Protein AF-A0A5B2VWL5-F1 (afdb_monomer)

Sequence (344 aa):
MDLDLRIVNVFVGPRTSGNTALAKLLTILQAPGQFWRPDDPGKTDFEYSGYSFSAALQAYNILPFLQRNTEIVFTSEIHTIKYSEGKLIYTPMLLNTINEIESLKTDFAANSKKLRALCNEIDEKFQFIRYMIADVPPVTDHDLLFTDALATNLTEEKLAAIITALKKTEADLSTHAALYIPSKRDDINITGHRSFVIEEPELNLSPSAQYELMKKLASARNKMFGVSYGSIHTYTTQSPYILLALNNLLCADNVIFTWQVMHKQSGNISYEQLDSTEKTVLQIVPSPINQYFMPAYRIADGRAESILNRSEGLIRHGDTGEVSGALAEDFEVLFNMEKQGQEF

Solvent-accessible surface area (backbone atoms only — not comparable to full-atom values): 19460 Å² total; per-residue (Å²): 114,74,82,84,80,45,47,29,33,38,36,32,44,61,96,82,34,46,50,67,58,51,49,51,48,49,40,50,70,59,12,46,51,70,32,50,71,85,92,54,95,81,68,58,63,87,73,42,92,90,43,12,57,65,56,54,31,45,76,71,68,47,48,88,74,61,53,70,86,44,72,46,80,46,78,58,86,52,34,37,41,38,36,43,74,91,42,72,49,78,42,57,48,45,60,50,53,51,52,50,49,58,63,41,54,81,46,43,83,86,32,46,71,59,52,47,54,54,51,38,54,50,32,76,77,40,62,67,53,55,63,53,36,53,75,33,81,89,41,80,56,86,76,67,42,66,48,84,65,34,78,80,67,76,44,75,69,58,49,51,37,47,54,52,39,48,53,51,48,52,54,50,53,34,49,59,49,39,48,75,39,61,64,81,76,94,84,82,88,66,78,93,63,66,22,34,28,34,32,38,79,49,67,98,46,55,67,69,53,33,33,54,48,52,47,51,58,42,32,64,52,53,77,52,88,86,47,69,77,84,31,37,36,34,39,29,37,69,52,62,46,51,53,50,41,51,33,51,25,20,49,45,29,52,52,48,51,52,50,54,49,42,36,74,75,66,63,81,43,54,72,68,58,48,54,52,48,48,53,53,46,42,72,77,45,68,43,55,38,56,54,90,41,45,44,32,30,39,32,48,93,74,37,58,43,75,42,51,38,79,92,77,42,36,63,56,88,64,86,64,38,68,65,56,49,53,54,47,51,53,46,51,53,53,52,53,50,51,55,59,62,72,77,110

Radius of gyration: 24.38 Å; Cα contacts (8 Å, |Δi|>4): 433; chains: 1; bounding box: 64×38×87 Å

Mean predicted aligned error: 10.31 Å

Organism: NCBI:txid2607653

Nearest PDB structures (foldseek):
  6is0-assembly1_A  TM=2.683E-01  e=3.896E+00  Danio rerio
  4yxm-assembly1_A  TM=1.881E-01  e=1.954E+00  Thermotoga maritima
  3c1y-assembly1_A  TM=1.302E-01  e=1.278E+00  Thermotoga maritima

Secondary structure (DSSP, 8-state):
------SEEEEE--TTSSHHHHHHHHHHHT-GGGT--TT-TT--TTS-SS--HHHHHHHTT-GGG--TT--EEEE-SS-EEEEETTEEEEE-HHHHHHHHHHHHHTTHHHHHHHHHHHHHHHHHH-TTHHHHHTTSTT---TT---STTHHHH--HHHHHHHHHHHHHHHHHHHH---EEE-SS-S----TT---EEEE-TTTT--HHHHHHHHHHHHHHHHTTTTS--S--EEEEE--HHHHHHHHHHHHHHHHHHHHHHHHHHH--S-HHHHHHHHHHHHHH-SS---GGG--EEEEETTEEEE-EETTTTEEPTTTT-HHHHHHHHHHHHHHHHHHHHTT-

Foldseek 3Di:
DDDDAFQEEEEAEDPPLCQLVVLLVCLPVQALVQQDDPPDPDDWQVPDDPRHSCVSCVVSVNNVVDDQADWDWDDDCQWIWTDHNNTIDIGGNLVVLLVVLVVLLVPCPVCVVVNLVSLLVCCVRCVVLLVLLCVFPPNVDNQPPNDVSCSVPDDSVSSVSSSVSSVVLSVCRNHQGADEAEPDCPDDDPPPGQAHRHEAPVPPHDLVRLLVVLLVNLLSQCPPDNDSSSHRYYYYHLDPSNQVSLQLLQVLVVQLVVVVCCCVPPVPDDPVRSVVSNVVSCVVRVHRDFLVRYWHWYRHPNDTDTQQDPVVSGRDDPSNCPVVVVVVVVVVVVVVVVVVVVVD

pLDDT: mean 77.85, std 14.91, range [37.69, 94.94]

Structure (mmCIF, N/CA/C/O backbone):
data_AF-A0A5B2VWL5-F1
#
_entry.id   AF-A0A5B2VWL5-F1
#
loop_
_atom_site.group_PDB
_atom_site.id
_atom_site.type_symbol
_atom_site.label_atom_id
_atom_site.label_alt_id
_atom_site.label_comp_id
_atom_site.label_asym_id
_atom_site.label_entity_id
_atom_site.label_seq_id
_atom_site.pdbx_PDB_ins_code
_atom_site.Cartn_x
_atom_site.Cartn_y
_atom_site.Cartn_z
_atom_site.occupancy
_atom_site.B_iso_or_equiv
_atom_site.auth_seq_id
_atom_site.auth_comp_id
_atom_site.auth_asym_id
_atom_site.auth_atom_id
_atom_site.pdbx_PDB_model_num
ATOM 1 N N . MET A 1 1 ? -5.410 -15.820 -6.410 1.00 86.88 1 MET A N 1
ATOM 2 C CA . MET A 1 1 ? -4.204 -14.969 -6.339 1.00 86.88 1 MET A CA 1
ATOM 3 C C . MET A 1 1 ? -4.193 -14.310 -4.976 1.00 86.88 1 MET A C 1
ATOM 5 O O . MET A 1 1 ? -5.267 -13.936 -4.528 1.00 86.88 1 MET A O 1
ATOM 9 N N . ASP A 1 2 ? -3.033 -14.209 -4.335 1.00 89.00 2 ASP A N 1
ATOM 10 C CA . ASP A 1 2 ? -2.869 -13.625 -2.998 1.00 89.00 2 ASP A CA 1
ATOM 11 C C . ASP A 1 2 ? -1.741 -12.582 -3.046 1.00 89.00 2 ASP A C 1
ATOM 13 O O . ASP A 1 2 ? -0.761 -12.780 -3.769 1.00 89.00 2 ASP A O 1
ATOM 17 N N . LEU A 1 3 ? -1.917 -11.452 -2.362 1.00 92.31 3 LEU A N 1
ATOM 18 C CA . LEU A 1 3 ? -1.052 -10.273 -2.435 1.00 92.31 3 LEU A CA 1
ATOM 19 C C . LEU A 1 3 ? -0.914 -9.652 -1.040 1.00 92.31 3 LEU A C 1
ATOM 21 O O . LEU A 1 3 ? -1.894 -9.162 -0.485 1.00 92.31 3 LEU A O 1
ATOM 25 N N . ASP A 1 4 ? 0.311 -9.586 -0.515 1.00 91.00 4 ASP A N 1
ATOM 26 C CA . ASP A 1 4 ? 0.621 -8.759 0.658 1.00 91.00 4 ASP A CA 1
ATOM 27 C C . ASP A 1 4 ? 0.918 -7.327 0.194 1.00 91.00 4 ASP A C 1
ATOM 29 O O . ASP A 1 4 ? 1.895 -7.100 -0.531 1.00 91.00 4 ASP A O 1
ATOM 33 N N . LEU A 1 5 ? 0.054 -6.384 0.574 1.00 89.50 5 LEU A N 1
ATOM 34 C CA . LEU A 1 5 ? 0.100 -4.983 0.158 1.00 89.50 5 LEU A CA 1
ATOM 35 C C . LEU A 1 5 ? 0.681 -4.106 1.267 1.00 89.50 5 LEU A C 1
ATOM 37 O O . LEU A 1 5 ? 0.379 -4.282 2.445 1.00 89.50 5 LEU A O 1
ATOM 41 N N . ARG A 1 6 ? 1.481 -3.109 0.889 1.00 87.56 6 ARG A N 1
ATOM 42 C CA . ARG A 1 6 ? 2.119 -2.153 1.806 1.00 87.56 6 ARG A CA 1
ATOM 43 C C . ARG A 1 6 ? 1.912 -0.715 1.328 1.00 87.56 6 ARG A C 1
ATOM 45 O O . ARG A 1 6 ? 1.102 -0.446 0.44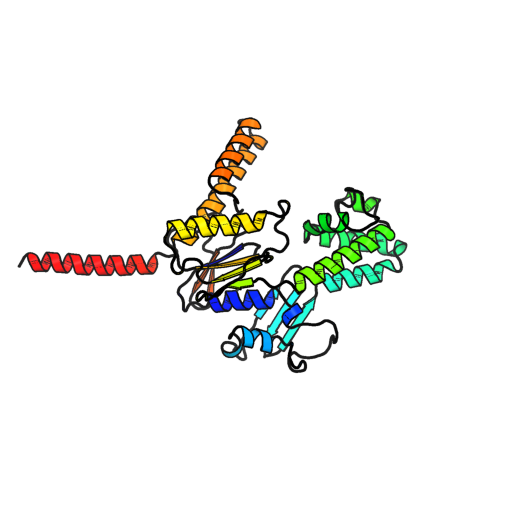3 1.00 87.56 6 ARG A O 1
ATOM 52 N N . ILE A 1 7 ? 2.646 0.222 1.927 1.00 82.44 7 ILE A N 1
ATOM 53 C CA . ILE A 1 7 ? 2.571 1.652 1.594 1.00 82.44 7 ILE A CA 1
ATOM 54 C C . ILE A 1 7 ? 3.049 1.956 0.166 1.00 82.44 7 ILE A C 1
ATOM 56 O O . ILE A 1 7 ? 2.625 2.947 -0.422 1.00 82.44 7 ILE A O 1
ATOM 60 N N . VAL A 1 8 ? 3.903 1.108 -0.418 1.00 89.12 8 VAL A N 1
ATOM 61 C CA . VAL A 1 8 ? 4.250 1.159 -1.841 1.00 89.12 8 VAL A CA 1
ATOM 62 C C . VAL A 1 8 ? 4.051 -0.218 -2.459 1.00 89.12 8 VAL A C 1
ATOM 64 O O . VAL A 1 8 ? 4.655 -1.176 -2.010 1.00 89.12 8 VAL A O 1
ATOM 67 N N . ASN A 1 9 ? 3.242 -0.335 -3.504 1.00 92.81 9 ASN A N 1
ATOM 68 C CA . ASN A 1 9 ? 2.987 -1.596 -4.200 1.00 92.81 9 ASN A CA 1
ATOM 69 C C . ASN A 1 9 ? 3.430 -1.477 -5.652 1.00 92.81 9 ASN A C 1
ATOM 71 O O . ASN A 1 9 ? 3.107 -0.495 -6.321 1.00 92.81 9 ASN A O 1
ATOM 75 N N . VAL A 1 10 ? 4.156 -2.474 -6.147 1.00 94.31 10 VAL A N 1
ATOM 76 C CA . VAL A 1 10 ? 4.653 -2.482 -7.525 1.00 94.31 10 VAL A CA 1
ATOM 77 C C . VAL A 1 10 ? 4.150 -3.735 -8.224 1.00 94.31 10 VAL A C 1
ATOM 79 O O . VAL A 1 10 ? 4.439 -4.850 -7.792 1.00 94.31 10 VAL A O 1
ATOM 82 N N . PHE A 1 11 ? 3.407 -3.553 -9.311 1.00 94.44 11 PHE A N 1
ATOM 83 C CA . PHE A 1 11 ? 2.929 -4.637 -10.162 1.00 94.44 11 PHE A CA 1
ATOM 84 C C . PHE A 1 11 ? 3.611 -4.575 -11.523 1.00 94.44 11 PHE A C 1
ATOM 86 O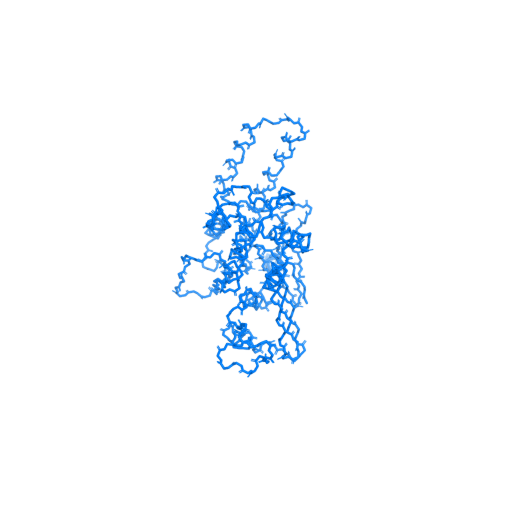 O . PHE A 1 11 ? 3.569 -3.557 -12.216 1.00 94.44 11 PHE A O 1
ATOM 93 N N . VAL A 1 12 ? 4.245 -5.680 -11.895 1.00 91.31 12 VAL A N 1
ATOM 94 C CA . VAL A 1 12 ? 5.039 -5.822 -13.112 1.00 91.31 12 VAL A CA 1
ATOM 95 C C . VAL A 1 12 ? 4.415 -6.874 -14.002 1.00 91.31 12 VAL A C 1
ATOM 97 O O . VAL A 1 12 ? 4.015 -7.933 -13.540 1.00 91.31 12 VAL A O 1
ATOM 100 N N . GLY A 1 13 ? 4.321 -6.612 -15.296 1.00 82.88 13 GLY A N 1
ATOM 101 C CA . GLY A 1 13 ? 3.838 -7.608 -16.249 1.00 82.88 13 GLY A CA 1
ATOM 102 C C . GLY A 1 13 ? 3.267 -6.977 -17.511 1.00 82.88 13 GLY A C 1
ATOM 103 O O . GLY A 1 13 ? 2.963 -5.780 -17.502 1.00 82.88 13 GLY A O 1
ATOM 104 N N . PRO A 1 14 ? 3.132 -7.758 -18.595 1.00 72.88 14 PRO A N 1
ATOM 105 C CA . PRO A 1 14 ? 2.677 -7.261 -19.889 1.00 72.88 14 PRO A CA 1
ATOM 106 C C . PRO A 1 14 ? 1.287 -6.618 -19.799 1.00 72.88 14 PRO A C 1
ATOM 108 O O . PRO A 1 14 ? 0.521 -6.880 -18.874 1.00 72.88 14 PRO A O 1
ATOM 111 N N . ARG A 1 15 ? 0.921 -5.783 -20.781 1.00 66.12 15 ARG A N 1
ATOM 112 C CA . ARG A 1 15 ? -0.321 -4.976 -20.739 1.00 66.12 15 ARG A CA 1
ATOM 113 C C . ARG A 1 15 ? -1.589 -5.816 -20.542 1.00 66.12 15 ARG A C 1
ATOM 115 O O . ARG A 1 15 ? -2.584 -5.320 -20.027 1.00 66.12 15 ARG A O 1
ATOM 122 N N . THR A 1 16 ? -1.549 -7.084 -20.933 1.00 66.12 16 THR A N 1
ATOM 123 C CA . THR A 1 16 ? -2.656 -8.041 -20.848 1.00 66.12 16 THR A CA 1
ATOM 124 C C . THR A 1 16 ? -2.694 -8.845 -19.547 1.00 66.12 16 THR A C 1
ATOM 126 O O . THR A 1 16 ? -3.630 -9.615 -19.356 1.00 66.12 16 THR A O 1
ATOM 129 N N . SER A 1 17 ? -1.729 -8.688 -18.635 1.00 72.62 17 SER A N 1
ATOM 130 C CA . SER A 1 17 ? -1.590 -9.587 -17.480 1.00 72.62 17 SER A CA 1
ATOM 131 C C . SER A 1 17 ? -2.555 -9.325 -16.320 1.00 72.62 17 SER A C 1
ATOM 133 O O . SER A 1 17 ? -2.612 -10.118 -15.386 1.00 72.62 17 SER A O 1
ATOM 135 N N . GLY A 1 18 ? -3.326 -8.234 -16.363 1.00 80.88 18 GLY A N 1
ATOM 136 C CA . GLY A 1 18 ? -4.281 -7.873 -15.306 1.00 80.88 18 GLY A CA 1
ATOM 137 C C . GLY A 1 18 ? -3.770 -6.839 -14.296 1.00 80.88 18 GLY A C 1
ATOM 138 O O . GLY A 1 18 ? -4.499 -6.496 -13.368 1.00 80.88 18 GLY A O 1
ATOM 139 N N . ASN A 1 19 ? -2.576 -6.272 -14.500 1.00 85.75 19 ASN A N 1
ATOM 140 C CA . ASN A 1 19 ? -2.015 -5.201 -13.660 1.00 85.75 19 ASN A CA 1
ATOM 141 C C . ASN A 1 19 ? -2.970 -4.010 -13.47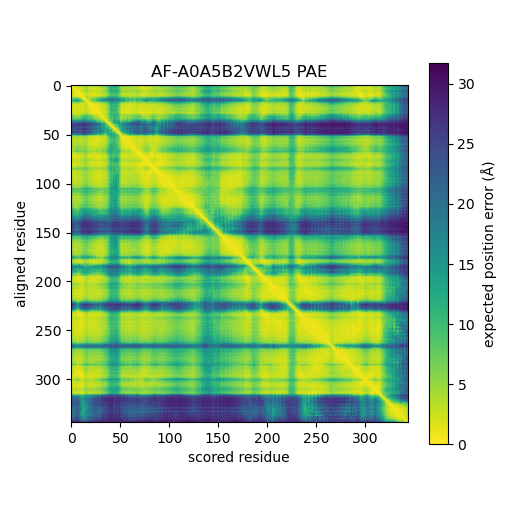0 1.00 85.75 19 ASN A C 1
ATOM 143 O O . ASN A 1 19 ? -3.225 -3.584 -12.346 1.00 85.75 19 ASN A O 1
ATOM 147 N N . THR A 1 20 ? -3.543 -3.508 -14.565 1.00 87.00 20 THR A N 1
ATOM 148 C CA . THR A 1 20 ? -4.540 -2.424 -14.555 1.00 87.00 20 THR A CA 1
ATOM 149 C C . THR A 1 20 ? -5.801 -2.811 -13.781 1.00 87.00 20 THR A C 1
ATOM 151 O O . THR A 1 20 ? -6.354 -2.004 -13.037 1.00 87.00 20 THR A O 1
ATOM 154 N N . ALA A 1 21 ? -6.263 -4.059 -13.914 1.00 89.69 21 ALA A N 1
ATOM 155 C CA . ALA A 1 21 ? -7.434 -4.523 -13.177 1.00 89.69 21 ALA A CA 1
ATOM 156 C C . ALA A 1 21 ? -7.173 -4.516 -11.664 1.00 89.69 21 ALA A C 1
ATOM 158 O O . ALA A 1 21 ? -8.013 -4.043 -10.901 1.00 89.69 21 ALA A O 1
ATOM 159 N N . LEU A 1 22 ? -5.984 -4.958 -11.242 1.00 90.31 22 LEU A N 1
ATOM 160 C CA . LEU A 1 22 ? -5.552 -4.900 -9.848 1.00 90.31 22 LEU A CA 1
ATOM 161 C C . LEU A 1 22 ? -5.426 -3.474 -9.326 1.00 90.31 22 LEU A C 1
ATOM 163 O O . LEU A 1 22 ? -5.965 -3.175 -8.267 1.00 90.31 22 LEU A O 1
ATOM 167 N N . ALA A 1 23 ? -4.763 -2.592 -10.070 1.00 89.69 23 ALA A N 1
ATOM 168 C CA . ALA A 1 23 ? -4.612 -1.188 -9.707 1.00 89.69 23 ALA A CA 1
ATOM 169 C C . ALA A 1 23 ? -5.974 -0.533 -9.426 1.00 89.69 23 ALA A C 1
ATOM 171 O O . ALA A 1 23 ? -6.193 0.025 -8.353 1.00 89.69 23 ALA A O 1
ATOM 172 N N . LYS A 1 24 ? -6.923 -0.695 -10.349 1.00 89.88 24 LYS A N 1
ATOM 173 C CA . LYS A 1 24 ? -8.294 -0.193 -10.212 1.00 89.88 24 LYS A CA 1
ATOM 174 C C . LYS A 1 24 ? -9.051 -0.821 -9.045 1.00 89.88 24 LYS A C 1
ATOM 176 O O . LYS A 1 24 ? -9.726 -0.110 -8.306 1.00 89.88 24 LYS A O 1
ATOM 181 N N . LEU A 1 25 ? -8.945 -2.140 -8.866 1.00 90.94 25 LEU A N 1
ATOM 182 C CA . LEU A 1 25 ? -9.550 -2.822 -7.721 1.00 90.94 25 LEU A CA 1
ATOM 183 C C . LEU A 1 25 ? -9.007 -2.264 -6.406 1.00 90.94 25 LEU A C 1
ATOM 185 O O . LEU A 1 25 ? -9.797 -1.972 -5.518 1.00 90.94 25 LEU A O 1
ATOM 189 N N . LEU A 1 26 ? -7.695 -2.046 -6.291 1.00 89.50 26 LEU A N 1
ATOM 190 C CA . LEU A 1 26 ? -7.110 -1.431 -5.101 1.00 89.50 26 LEU A CA 1
ATOM 191 C C . LEU A 1 26 ? -7.611 -0.010 -4.876 1.00 89.50 26 LEU A C 1
ATOM 193 O O . LEU A 1 26 ? -7.937 0.322 -3.741 1.00 89.50 26 LEU A O 1
ATOM 197 N N . THR A 1 27 ? -7.739 0.800 -5.930 1.00 87.69 27 THR A N 1
ATOM 198 C CA . THR A 1 27 ? -8.336 2.138 -5.818 1.00 87.69 27 THR A CA 1
ATOM 199 C C . THR A 1 27 ? -9.730 2.081 -5.196 1.00 87.69 27 THR A C 1
ATOM 201 O O . THR A 1 27 ? -10.023 2.866 -4.298 1.00 87.69 27 THR A O 1
ATOM 204 N N . ILE A 1 28 ? -10.573 1.148 -5.648 1.00 87.88 28 ILE A N 1
ATOM 205 C CA . ILE A 1 28 ? -11.924 0.970 -5.107 1.00 87.88 28 ILE A CA 1
ATOM 206 C C . ILE A 1 28 ? -11.834 0.491 -3.654 1.00 87.88 28 ILE A C 1
ATOM 208 O O . ILE A 1 28 ? -12.340 1.142 -2.748 1.00 87.88 28 ILE A O 1
ATOM 212 N N . LEU A 1 29 ? -11.162 -0.636 -3.414 1.00 88.31 29 LEU A N 1
ATOM 213 C CA . LEU A 1 29 ? -11.173 -1.350 -2.134 1.00 88.31 29 LEU A CA 1
ATOM 214 C C . LEU A 1 29 ? -10.526 -0.561 -0.986 1.00 88.31 29 LEU A C 1
ATOM 216 O O . LEU A 1 29 ? -10.890 -0.777 0.167 1.00 88.31 29 LEU A O 1
ATOM 220 N N . GLN A 1 30 ? -9.600 0.355 -1.284 1.00 84.25 30 GLN A N 1
ATOM 221 C CA . GLN A 1 30 ? -8.969 1.230 -0.290 1.00 84.25 30 GLN A CA 1
ATOM 222 C C . GLN A 1 30 ? -9.888 2.350 0.214 1.00 84.25 30 GLN A C 1
ATOM 224 O O . GLN A 1 30 ? -9.609 2.906 1.269 1.00 84.25 30 GLN A O 1
ATOM 229 N N . ALA A 1 31 ? -10.970 2.671 -0.500 1.00 79.06 31 ALA A N 1
ATOM 230 C CA . ALA A 1 31 ? -11.840 3.803 -0.190 1.00 79.06 31 ALA A CA 1
ATOM 231 C C . ALA A 1 31 ? -13.312 3.383 -0.092 1.00 79.06 31 ALA A C 1
ATOM 233 O O . ALA A 1 31 ? -14.132 3.766 -0.936 1.00 79.06 31 ALA A O 1
ATOM 234 N N . PRO A 1 32 ? -13.672 2.587 0.930 1.00 77.62 32 PRO A N 1
ATOM 235 C CA . PRO A 1 32 ? -15.017 2.047 1.064 1.00 77.62 32 PRO A CA 1
ATOM 236 C C . PRO A 1 32 ? -16.090 3.132 1.139 1.00 77.62 32 PRO A C 1
ATOM 238 O O . PRO A 1 32 ? -17.188 2.907 0.647 1.00 77.62 32 PRO A O 1
ATOM 241 N N . GLY A 1 33 ? -15.782 4.335 1.635 1.00 72.00 33 GLY A N 1
ATOM 242 C CA . GLY A 1 33 ? -16.718 5.463 1.674 1.00 72.00 33 GLY A CA 1
ATOM 243 C C . GLY A 1 33 ? -17.270 5.888 0.303 1.00 72.00 33 GLY A C 1
ATOM 244 O O . GLY A 1 33 ? -18.283 6.585 0.244 1.00 72.00 33 GLY A O 1
ATOM 245 N N . GLN A 1 34 ? -16.655 5.456 -0.808 1.00 70.62 34 GLN A N 1
ATOM 246 C CA . GLN A 1 34 ? -17.191 5.672 -2.159 1.00 70.62 34 GLN A CA 1
ATOM 247 C C . GLN A 1 34 ? -18.423 4.817 -2.477 1.00 70.62 34 GLN A C 1
ATOM 249 O O . GLN A 1 34 ? -19.229 5.205 -3.321 1.00 70.62 34 GLN A O 1
ATOM 254 N N . PHE A 1 35 ? -18.570 3.658 -1.837 1.00 73.19 35 PHE A N 1
ATOM 255 C CA . PHE A 1 35 ? -19.627 2.693 -2.149 1.00 73.19 35 PHE A CA 1
ATOM 256 C C . PHE A 1 35 ? -20.329 2.111 -0.919 1.00 73.19 35 PHE A C 1
ATOM 258 O O . PHE A 1 35 ? -21.298 1.376 -1.070 1.00 73.19 35 PHE A O 1
ATOM 265 N N . TRP A 1 36 ? -19.866 2.437 0.284 1.00 67.62 36 TRP A N 1
ATOM 266 C CA . TRP A 1 36 ? -20.433 1.995 1.546 1.00 67.62 36 TRP A CA 1
ATOM 267 C C . TRP A 1 36 ? -20.733 3.198 2.440 1.00 67.62 36 TRP A C 1
ATOM 269 O O . TRP A 1 36 ? -19.859 4.034 2.679 1.00 67.62 36 TRP A O 1
ATOM 279 N N . ARG A 1 37 ? -21.963 3.277 2.967 1.00 65.12 37 ARG A N 1
ATOM 280 C CA . ARG A 1 37 ? -22.346 4.254 3.996 1.00 65.12 37 ARG A CA 1
ATOM 281 C C . ARG A 1 37 ? -22.930 3.552 5.227 1.00 65.12 37 ARG A C 1
ATOM 283 O O . ARG A 1 37 ? -23.660 2.577 5.058 1.00 65.12 37 ARG A O 1
ATOM 290 N N . PRO A 1 38 ? -22.644 4.036 6.451 1.00 53.22 38 PRO A N 1
ATOM 291 C CA . PRO A 1 38 ? -23.102 3.408 7.696 1.00 53.22 38 PRO A CA 1
ATOM 292 C C . PRO A 1 38 ? -24.623 3.425 7.907 1.00 53.22 38 PRO A C 1
ATOM 294 O O . PRO A 1 38 ? -25.114 2.713 8.778 1.00 53.22 38 PRO A O 1
ATOM 297 N N . ASP A 1 39 ? -25.357 4.235 7.139 1.00 54.75 39 ASP A N 1
ATOM 298 C CA . ASP A 1 39 ? -26.748 4.608 7.420 1.00 54.75 39 ASP A CA 1
ATOM 299 C C . ASP A 1 39 ? -27.770 3.457 7.284 1.00 54.75 39 ASP A C 1
ATOM 301 O O . ASP A 1 39 ? -28.945 3.666 7.578 1.00 54.75 39 ASP A O 1
ATOM 305 N N . ASP A 1 40 ? -27.369 2.244 6.873 1.00 49.31 40 ASP A N 1
ATOM 306 C CA . ASP A 1 40 ? -28.277 1.086 6.835 1.00 49.31 40 ASP A CA 1
ATOM 307 C C . ASP A 1 40 ? -27.530 -0.270 6.946 1.00 49.31 40 ASP A C 1
ATOM 309 O O . ASP A 1 40 ? -27.174 -0.880 5.929 1.00 49.31 40 ASP A O 1
ATOM 313 N N . PRO A 1 41 ? -27.271 -0.780 8.170 1.00 43.97 41 PRO A N 1
ATOM 314 C CA . PRO A 1 41 ? -26.486 -1.997 8.435 1.00 43.97 41 PRO A CA 1
ATOM 315 C C . PRO A 1 41 ? -27.182 -3.326 8.056 1.00 43.97 41 PRO A C 1
ATOM 317 O O . PRO A 1 41 ? -26.941 -4.361 8.676 1.00 43.97 41 PRO A O 1
ATOM 320 N N . GLY A 1 42 ? -28.035 -3.329 7.028 1.00 43.44 42 GLY A N 1
ATOM 321 C CA . GLY A 1 42 ? -28.767 -4.516 6.570 1.00 43.44 42 GLY A CA 1
ATOM 322 C C . GLY A 1 42 ? -29.099 -4.564 5.077 1.00 43.44 42 GLY A C 1
ATOM 323 O O . GLY A 1 42 ? -29.699 -5.544 4.638 1.00 43.44 42 GLY A O 1
ATOM 324 N N . LYS A 1 43 ? -28.720 -3.549 4.293 1.00 43.91 43 LYS A N 1
ATOM 325 C CA . LYS A 1 43 ? -29.034 -3.490 2.861 1.00 43.91 43 LYS A CA 1
ATOM 326 C C . LYS A 1 43 ? -27.982 -4.198 2.018 1.00 43.91 43 LYS A C 1
ATOM 328 O O . LYS A 1 43 ? -26.782 -4.032 2.227 1.00 43.91 43 LYS A O 1
ATOM 333 N N . THR A 1 44 ? -28.438 -4.985 1.048 1.00 49.28 44 THR A N 1
ATOM 334 C CA . THR A 1 44 ? -27.553 -5.607 0.057 1.00 49.28 44 THR A CA 1
ATOM 335 C C . THR A 1 44 ? -27.079 -4.576 -0.974 1.00 49.28 44 THR A C 1
ATOM 337 O O . THR A 1 44 ? -27.732 -3.558 -1.194 1.00 49.28 44 THR A O 1
ATOM 340 N N . ASP A 1 45 ? -25.960 -4.848 -1.651 1.00 48.03 45 ASP A N 1
ATOM 341 C CA . ASP A 1 45 ? -25.347 -3.992 -2.691 1.00 48.03 45 ASP A CA 1
ATOM 342 C C . ASP A 1 45 ? -26.322 -3.499 -3.787 1.00 48.03 45 ASP A C 1
ATOM 344 O O . ASP A 1 45 ? -26.048 -2.527 -4.488 1.00 48.03 45 ASP A O 1
ATOM 348 N N . PHE A 1 46 ? -27.458 -4.180 -3.963 1.00 42.94 46 PHE A N 1
ATOM 349 C CA . PHE A 1 46 ? -28.473 -3.883 -4.976 1.00 42.94 46 PHE A CA 1
ATOM 350 C C . PHE A 1 46 ? -29.536 -2.871 -4.529 1.00 42.94 46 PHE A C 1
ATOM 352 O O . PHE A 1 46 ? -30.337 -2.431 -5.352 1.00 42.94 46 PHE A O 1
ATOM 359 N N . GLU A 1 47 ? -29.568 -2.498 -3.251 1.00 42.59 47 GLU A N 1
ATOM 360 C CA . GLU A 1 47 ? -30.620 -1.645 -2.683 1.00 42.59 47 GLU A CA 1
ATOM 361 C C . GLU A 1 47 ? -30.252 -0.154 -2.656 1.00 42.59 47 GLU A C 1
ATOM 363 O O . GLU A 1 47 ? -31.111 0.689 -2.388 1.00 42.59 47 GLU A O 1
ATOM 368 N N . TYR A 1 48 ? -29.005 0.196 -2.984 1.00 45.28 48 TYR A N 1
ATOM 369 C CA . TYR A 1 48 ? -28.548 1.582 -3.055 1.00 45.28 48 TYR A CA 1
ATO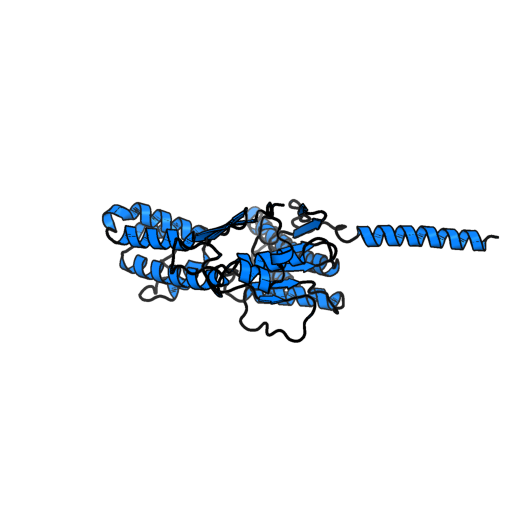M 370 C C . TYR A 1 48 ? -28.496 2.084 -4.498 1.00 45.28 48 TYR A C 1
ATOM 372 O O . TYR A 1 48 ? -27.585 1.776 -5.267 1.00 45.28 48 TYR A O 1
ATOM 380 N N . SER A 1 49 ? -29.454 2.931 -4.872 1.00 41.78 49 SER A N 1
ATOM 381 C CA . SER A 1 49 ? -29.368 3.698 -6.114 1.00 41.78 49 SER A CA 1
ATOM 382 C C . SER A 1 49 ? -28.270 4.767 -5.990 1.00 41.78 49 SER A C 1
ATOM 384 O O . SER A 1 49 ? -28.462 5.773 -5.309 1.00 41.78 49 SER A O 1
ATOM 386 N N . GLY A 1 50 ? -27.123 4.555 -6.644 1.00 49.31 50 GLY A N 1
ATOM 387 C CA . GLY A 1 50 ? -26.074 5.570 -6.848 1.00 49.31 50 GLY A CA 1
ATOM 388 C C . GLY A 1 50 ? -24.790 5.424 -6.017 1.00 49.31 50 GLY A C 1
ATOM 389 O O . GLY A 1 50 ? -23.791 6.037 -6.380 1.00 49.31 50 GLY A O 1
ATOM 390 N N . TYR A 1 51 ? -24.780 4.588 -4.971 1.00 60.50 51 TYR A N 1
ATOM 391 C CA . TYR A 1 51 ? -23.609 4.293 -4.128 1.00 60.50 51 TYR A CA 1
ATOM 392 C C . TYR A 1 51 ? -23.572 2.794 -3.803 1.00 60.50 51 TYR A C 1
ATOM 394 O O . TYR A 1 51 ? -24.052 2.374 -2.757 1.00 60.50 51 TYR A O 1
ATOM 402 N N . SER A 1 52 ? -23.058 1.983 -4.724 1.00 75.88 52 SER A N 1
ATOM 403 C CA . SER A 1 52 ? -22.918 0.533 -4.547 1.00 75.88 52 SER A CA 1
ATOM 404 C C . SER A 1 52 ? -21.557 0.066 -5.039 1.00 75.88 52 SER A C 1
ATOM 406 O O . SER A 1 52 ? -20.935 0.711 -5.894 1.00 75.88 52 SER A O 1
ATOM 408 N N . PHE A 1 53 ? -21.079 -1.075 -4.542 1.00 82.62 53 PHE A N 1
ATOM 409 C CA . PHE A 1 53 ? -19.804 -1.619 -5.007 1.00 82.62 53 PHE A CA 1
ATOM 410 C C . PHE A 1 53 ? -19.856 -1.956 -6.500 1.00 82.62 53 PHE A C 1
ATOM 412 O O . PHE A 1 53 ? -18.897 -1.706 -7.225 1.00 82.62 53 PHE A O 1
ATOM 419 N N . SER A 1 54 ? -21.011 -2.402 -7.006 1.00 82.81 54 SER A N 1
ATOM 420 C CA . SER A 1 54 ? -21.243 -2.594 -8.442 1.00 82.81 54 SER A CA 1
ATOM 421 C C . SER A 1 54 ? -21.104 -1.299 -9.252 1.00 82.81 54 SER A C 1
ATOM 423 O O . SER A 1 54 ? -20.485 -1.321 -10.317 1.00 82.81 54 SER A O 1
ATOM 425 N N . ALA A 1 55 ? -21.597 -0.163 -8.746 1.00 83.12 55 ALA A N 1
ATOM 426 C CA . ALA A 1 55 ? -21.426 1.137 -9.392 1.00 83.12 55 ALA A CA 1
ATOM 427 C C . ALA A 1 55 ? -19.954 1.583 -9.397 1.00 83.12 55 ALA A C 1
ATOM 429 O O . ALA A 1 55 ? -19.466 2.055 -10.425 1.00 83.12 55 ALA A O 1
ATOM 430 N N . ALA A 1 56 ? -19.222 1.368 -8.298 1.00 86.62 56 ALA A N 1
ATOM 431 C CA . ALA A 1 56 ? -17.784 1.641 -8.241 1.00 86.62 56 ALA A CA 1
ATOM 432 C C . ALA A 1 56 ? -17.006 0.765 -9.240 1.00 86.62 56 ALA A C 1
ATOM 434 O O . ALA A 1 56 ? -16.216 1.268 -10.039 1.00 86.62 56 ALA A O 1
ATOM 435 N N . LEU A 1 57 ? -17.289 -0.538 -9.280 1.00 88.62 57 LEU A N 1
ATOM 436 C CA . LEU A 1 57 ? -16.705 -1.459 -10.257 1.00 88.62 57 LEU A CA 1
ATOM 437 C C . LEU A 1 57 ? -17.027 -1.046 -11.697 1.00 88.62 57 LEU A C 1
ATOM 439 O O . LEU A 1 57 ? -16.166 -1.156 -12.570 1.00 88.62 57 LEU A O 1
ATOM 443 N N . GLN A 1 58 ? -18.241 -0.567 -11.967 1.00 88.62 58 GLN A N 1
ATOM 444 C CA . GLN A 1 58 ? -18.626 -0.066 -13.284 1.00 88.62 58 GLN A CA 1
ATOM 445 C C . GLN A 1 58 ? -17.848 1.205 -13.652 1.00 88.62 58 GLN A C 1
ATOM 447 O O . GLN A 1 58 ? -17.340 1.287 -14.769 1.00 88.62 58 GLN A O 1
ATOM 452 N N . ALA A 1 59 ? -17.685 2.152 -12.723 1.00 86.19 59 ALA A N 1
ATOM 453 C CA . ALA A 1 59 ? -16.971 3.411 -12.956 1.00 86.19 59 ALA A CA 1
ATOM 454 C C . ALA A 1 59 ? -15.507 3.201 -13.386 1.00 86.19 59 ALA A C 1
ATOM 456 O O . ALA A 1 59 ? -15.000 3.924 -14.242 1.00 86.19 59 ALA A O 1
ATOM 457 N N . TYR A 1 60 ? -14.845 2.167 -12.860 1.00 87.38 60 TYR A N 1
ATOM 458 C CA . TYR A 1 60 ? -13.482 1.794 -13.262 1.00 87.38 60 TYR A CA 1
ATOM 459 C C . TYR A 1 60 ? -13.430 0.773 -14.415 1.00 87.38 60 TYR A C 1
ATOM 461 O O . TYR A 1 60 ? -12.341 0.356 -14.830 1.00 87.38 60 TYR A O 1
ATOM 469 N N . ASN A 1 61 ? -14.580 0.394 -14.982 1.00 88.81 61 ASN A N 1
ATOM 470 C CA . ASN A 1 61 ? -14.728 -0.646 -16.003 1.00 88.81 61 ASN A CA 1
ATOM 471 C C . ASN A 1 61 ? -14.206 -2.023 -15.556 1.00 88.81 61 ASN A C 1
ATOM 473 O O . ASN A 1 61 ? -13.624 -2.749 -16.352 1.00 88.81 61 ASN A O 1
ATOM 477 N N . ILE A 1 62 ? -14.385 -2.384 -14.285 1.00 90.75 62 ILE A N 1
ATOM 478 C CA . ILE A 1 62 ? -14.033 -3.702 -13.735 1.00 90.75 62 ILE A CA 1
ATOM 479 C C . ILE A 1 62 ? -15.216 -4.669 -13.764 1.00 90.75 62 ILE A C 1
ATOM 481 O O . ILE A 1 62 ? -15.018 -5.859 -13.992 1.00 90.75 62 ILE A O 1
ATOM 485 N N . LEU A 1 63 ? -16.441 -4.165 -13.583 1.00 88.25 63 LEU A N 1
ATOM 486 C CA . LEU A 1 63 ? -17.648 -4.993 -13.475 1.00 88.25 63 LEU A CA 1
ATOM 487 C C . LEU A 1 63 ? -17.785 -6.064 -14.583 1.00 88.25 63 LEU A C 1
ATOM 489 O O . LEU A 1 63 ? -18.087 -7.204 -14.236 1.00 88.25 63 LEU A O 1
ATOM 493 N N . PRO A 1 64 ? -17.512 -5.779 -15.878 1.00 87.31 64 PRO A N 1
ATOM 494 C CA . PRO A 1 64 ? -17.634 -6.783 -16.942 1.00 87.31 64 PRO A CA 1
ATOM 495 C C . PRO A 1 64 ? -16.667 -7.970 -16.827 1.00 87.31 64 PRO A C 1
ATOM 497 O O . PRO A 1 64 ? -16.885 -8.993 -17.470 1.00 87.31 64 PRO A O 1
ATOM 500 N N . PHE A 1 65 ? -15.591 -7.836 -16.047 1.00 84.38 65 PHE A N 1
ATOM 501 C CA . PHE A 1 65 ? -14.579 -8.877 -15.860 1.00 84.38 65 PHE A CA 1
ATOM 502 C C . PHE A 1 65 ? -14.883 -9.807 -14.680 1.00 84.38 65 PHE A C 1
ATOM 504 O O . PHE A 1 65 ? -14.196 -10.814 -14.509 1.00 84.38 65 PHE A O 1
ATOM 511 N N . LEU A 1 66 ? -15.901 -9.497 -13.870 1.00 86.38 66 LEU A N 1
ATOM 512 C CA . LEU A 1 66 ? -16.322 -10.356 -12.768 1.00 86.38 66 LEU A CA 1
ATOM 513 C C . LEU A 1 66 ? -17.188 -11.508 -13.290 1.00 86.38 66 LEU A C 1
ATOM 515 O O . LEU A 1 66 ? -18.175 -11.311 -13.997 1.00 86.38 66 LEU A O 1
ATOM 519 N N . GLN A 1 67 ? -16.821 -12.727 -12.908 1.00 87.19 67 GLN A N 1
ATOM 520 C CA . GLN A 1 67 ? -17.576 -13.951 -13.156 1.00 87.19 67 GLN A CA 1
ATOM 521 C C . GLN A 1 67 ? -18.389 -14.327 -11.910 1.00 87.19 67 GLN A C 1
ATOM 523 O O . GLN A 1 67 ? -18.128 -13.852 -10.806 1.00 87.19 67 GLN A O 1
ATOM 528 N N . ARG A 1 68 ? -19.378 -15.222 -12.055 1.00 83.69 68 ARG A N 1
ATOM 529 C CA . ARG A 1 68 ? -20.216 -15.669 -10.919 1.00 83.69 68 ARG A CA 1
ATOM 530 C C . ARG A 1 68 ? -19.412 -16.276 -9.765 1.00 83.69 68 ARG A C 1
ATOM 532 O O . ARG A 1 68 ? -19.816 -16.142 -8.619 1.00 83.69 68 ARG A O 1
ATOM 539 N N . ASN A 1 69 ? -18.311 -16.948 -10.084 1.00 89.00 69 ASN A N 1
ATOM 540 C CA . ASN A 1 69 ? -17.389 -17.572 -9.138 1.00 89.00 69 ASN A CA 1
ATOM 541 C C . ASN A 1 69 ? -16.203 -16.663 -8.777 1.00 89.00 69 ASN A C 1
ATOM 543 O O . ASN A 1 69 ? -15.217 -17.147 -8.228 1.00 89.00 69 ASN A O 1
ATOM 547 N N . THR A 1 70 ? -16.240 -15.376 -9.134 1.00 90.44 70 THR A N 1
ATOM 548 C CA . THR A 1 70 ? -15.199 -14.448 -8.706 1.00 90.44 70 THR A CA 1
ATOM 549 C C . THR A 1 70 ? -15.334 -14.178 -7.216 1.00 90.44 70 THR A C 1
ATOM 551 O O . THR A 1 70 ? -16.394 -13.779 -6.734 1.00 90.44 70 THR A O 1
ATOM 554 N N . GLU A 1 71 ? -14.221 -14.354 -6.515 1.00 93.25 71 GLU A N 1
ATOM 555 C CA . GLU A 1 71 ? -14.080 -14.038 -5.103 1.00 93.25 71 GLU A CA 1
ATOM 556 C C . GLU A 1 71 ? -13.033 -12.940 -4.930 1.00 93.25 71 GLU A C 1
ATOM 558 O O . GLU A 1 71 ? -11.959 -12.983 -5.534 1.00 93.25 71 GLU A O 1
ATOM 563 N N . ILE A 1 72 ? -13.355 -11.946 -4.106 1.00 93.31 72 ILE A N 1
ATOM 564 C CA . ILE A 1 72 ? -12.434 -10.877 -3.725 1.00 93.31 72 ILE A CA 1
ATOM 565 C C . ILE A 1 72 ? -12.450 -10.790 -2.208 1.00 93.31 72 ILE A C 1
ATOM 567 O O . ILE A 1 72 ? -13.505 -10.615 -1.601 1.00 93.31 72 ILE A O 1
ATOM 571 N N . VAL A 1 73 ? -11.274 -10.884 -1.601 1.00 94.94 73 VAL A N 1
ATOM 572 C CA . VAL A 1 73 ? -11.081 -10.649 -0.172 1.00 94.94 73 VAL A CA 1
ATOM 573 C C . VAL A 1 73 ? -10.024 -9.569 -0.033 1.00 94.94 73 VAL A C 1
ATOM 575 O O . VAL A 1 73 ? -8.917 -9.711 -0.543 1.00 94.94 73 VAL A O 1
ATOM 578 N N . PHE A 1 74 ? -10.384 -8.481 0.633 1.00 92.88 74 PHE A N 1
ATOM 579 C CA . PHE A 1 74 ? -9.484 -7.384 0.943 1.00 92.88 74 PHE A CA 1
ATOM 580 C C . PHE A 1 74 ? -9.550 -7.104 2.432 1.00 92.88 74 PHE A C 1
ATOM 582 O O . PHE A 1 74 ? -10.633 -6.884 2.973 1.00 92.88 74 PHE A O 1
ATOM 589 N N . THR A 1 75 ? -8.391 -7.086 3.073 1.00 90.62 75 THR A N 1
ATOM 590 C CA . THR A 1 75 ? -8.261 -6.801 4.497 1.00 90.62 75 THR A CA 1
ATOM 591 C C . THR A 1 75 ? -7.232 -5.702 4.674 1.00 90.62 75 THR A C 1
ATOM 593 O O . THR A 1 75 ? -6.161 -5.731 4.073 1.00 90.62 75 THR A O 1
ATOM 596 N N . SER A 1 76 ? -7.573 -4.737 5.511 1.00 86.38 76 SER A N 1
ATOM 597 C CA . SER A 1 76 ? -6.702 -3.658 5.956 1.00 86.38 76 SER A CA 1
ATOM 598 C C . SER A 1 76 ? -6.897 -3.451 7.456 1.00 86.38 76 SER A C 1
ATOM 600 O O . SER A 1 76 ? -7.778 -4.063 8.059 1.00 86.38 76 SER A O 1
ATOM 602 N N . GLU A 1 77 ? -6.123 -2.547 8.052 1.00 84.25 77 GLU A N 1
ATOM 603 C CA . GLU A 1 77 ? -6.301 -2.189 9.464 1.00 84.25 77 GLU A CA 1
ATOM 604 C C . GLU A 1 77 ? -7.649 -1.498 9.739 1.00 84.25 77 GLU A C 1
ATOM 606 O O . GLU A 1 77 ? -8.157 -1.554 10.858 1.00 84.25 77 GLU A O 1
ATOM 611 N N . ILE A 1 78 ? -8.248 -0.850 8.730 1.00 83.69 78 ILE A N 1
ATOM 612 C CA . ILE A 1 78 ? -9.494 -0.088 8.894 1.00 83.69 78 ILE A CA 1
ATOM 613 C C . ILE A 1 78 ? -10.750 -0.903 8.572 1.00 83.69 78 ILE A C 1
ATOM 615 O O . ILE A 1 78 ? -11.764 -0.750 9.256 1.00 83.69 78 ILE A O 1
ATOM 619 N N . HIS A 1 79 ? -10.701 -1.797 7.581 1.00 87.31 79 HIS A N 1
ATOM 620 C CA . HIS A 1 79 ? -11.857 -2.590 7.160 1.00 87.31 79 HIS A CA 1
ATOM 621 C C . HIS A 1 79 ? -11.492 -3.885 6.438 1.00 87.31 79 HIS A C 1
ATOM 623 O O . HIS A 1 79 ? -10.405 -4.042 5.878 1.00 87.31 79 HIS A O 1
ATOM 629 N N . THR A 1 80 ? -12.473 -4.787 6.397 1.00 90.69 80 THR A N 1
ATOM 630 C CA . THR A 1 80 ? -12.485 -5.974 5.538 1.00 90.69 80 THR A CA 1
ATOM 631 C C . THR A 1 80 ? -13.621 -5.880 4.521 1.00 90.69 80 THR A C 1
ATOM 633 O O . THR A 1 80 ? -14.738 -5.493 4.860 1.00 90.69 80 THR A O 1
ATOM 636 N N . ILE A 1 81 ? -13.344 -6.280 3.283 1.00 90.50 81 ILE A N 1
ATOM 637 C CA . ILE A 1 81 ? -14.315 -6.468 2.206 1.00 90.50 81 ILE A CA 1
ATOM 638 C C . ILE A 1 81 ? -14.229 -7.913 1.725 1.00 90.50 81 ILE A C 1
ATOM 640 O O . ILE A 1 81 ? -13.148 -8.404 1.401 1.00 90.50 81 ILE A O 1
ATOM 644 N N . LYS A 1 82 ? -15.377 -8.586 1.644 1.00 92.25 82 LYS A N 1
ATOM 645 C CA . LYS A 1 82 ? -15.517 -9.901 1.016 1.00 92.25 82 LYS A CA 1
ATOM 646 C C . LYS A 1 82 ? -16.596 -9.833 -0.050 1.00 92.25 82 LYS A C 1
ATOM 648 O O . LYS A 1 82 ? -17.742 -9.533 0.262 1.00 92.25 82 LYS A O 1
ATOM 653 N N . TYR A 1 83 ? -16.239 -10.128 -1.289 1.00 90.19 83 TYR A N 1
ATOM 654 C CA . TYR A 1 83 ? -17.164 -10.244 -2.406 1.00 90.19 83 TYR A CA 1
ATOM 655 C C . TYR A 1 83 ? -17.157 -11.680 -2.923 1.00 90.19 83 TYR A C 1
ATOM 657 O O . TYR A 1 83 ? -16.094 -12.214 -3.228 1.00 90.19 83 TYR A O 1
ATOM 665 N N . SER A 1 84 ? -18.330 -12.302 -3.010 1.00 90.00 84 SER A N 1
ATOM 666 C CA . SER A 1 84 ? -18.513 -13.655 -3.556 1.00 90.00 84 SER A CA 1
ATOM 667 C C . SER A 1 84 ? -19.966 -13.847 -3.984 1.00 90.00 84 SER A C 1
ATOM 669 O O . SER A 1 84 ? -20.869 -13.283 -3.367 1.00 90.00 84 SER A O 1
ATOM 671 N N . GLU A 1 85 ? -20.205 -14.600 -5.061 1.00 85.81 85 GLU A N 1
ATOM 672 C CA . GLU A 1 85 ? -21.556 -14.886 -5.583 1.00 85.81 85 GLU A CA 1
ATOM 673 C C . GLU A 1 85 ? -22.421 -13.628 -5.824 1.00 85.81 85 GLU A C 1
ATOM 675 O O . GLU A 1 85 ? -23.643 -13.641 -5.660 1.00 85.81 85 GLU A O 1
ATOM 680 N N . GLY A 1 86 ? -21.794 -12.505 -6.194 1.00 78.31 86 GLY A N 1
ATOM 681 C CA . GLY A 1 86 ? -22.488 -11.230 -6.398 1.00 78.31 86 GLY A CA 1
ATOM 682 C C . GLY A 1 86 ? -22.913 -10.512 -5.113 1.00 78.31 86 GLY A C 1
ATOM 683 O O . GLY A 1 86 ? -23.637 -9.524 -5.195 1.00 78.31 86 GLY A O 1
ATOM 684 N N . LYS A 1 87 ? -22.483 -10.986 -3.941 1.00 80.81 87 LYS A N 1
ATOM 685 C CA . LYS A 1 87 ? -22.747 -10.372 -2.637 1.00 80.81 87 LYS A CA 1
ATOM 686 C C . LYS A 1 87 ? -21.478 -9.769 -2.064 1.00 80.81 87 LYS A C 1
ATOM 688 O O . LYS A 1 87 ? -20.417 -10.386 -2.122 1.00 80.81 87 LYS A O 1
ATOM 693 N N . LEU A 1 88 ? -21.627 -8.604 -1.447 1.00 85.00 88 LEU A N 1
ATOM 694 C CA . LEU A 1 88 ? -20.580 -7.911 -0.712 1.00 85.00 88 LEU A CA 1
ATOM 695 C C . LEU A 1 88 ? -20.866 -7.959 0.787 1.00 85.00 88 LEU A C 1
ATOM 697 O O . LEU A 1 88 ? -21.974 -7.668 1.230 1.00 85.00 88 LEU A O 1
ATOM 701 N N . ILE A 1 89 ? -19.843 -8.292 1.563 1.00 86.25 89 ILE A N 1
ATOM 702 C CA . ILE A 1 89 ? -19.817 -8.176 3.015 1.00 86.25 89 ILE A CA 1
ATOM 703 C C . ILE A 1 89 ? -18.716 -7.181 3.358 1.00 86.25 89 ILE A C 1
ATOM 705 O O . ILE A 1 89 ? -17.542 -7.416 3.066 1.00 86.25 89 ILE A O 1
ATOM 709 N N . TYR A 1 90 ? -19.103 -6.083 3.994 1.00 87.19 90 TYR A N 1
ATOM 710 C CA . TYR A 1 90 ? -18.192 -5.074 4.513 1.00 87.19 90 TYR A CA 1
ATOM 711 C C . TYR A 1 90 ? -18.140 -5.152 6.041 1.00 87.19 90 TYR A C 1
ATOM 713 O O . TYR A 1 90 ? -19.161 -5.308 6.707 1.00 87.19 90 TYR A O 1
ATOM 721 N N . THR A 1 91 ? -16.943 -5.061 6.613 1.00 88.31 91 THR A N 1
ATOM 722 C CA . THR A 1 91 ? -16.722 -5.048 8.063 1.00 88.31 91 THR A CA 1
ATOM 723 C C . THR A 1 91 ? -15.826 -3.858 8.417 1.00 88.31 91 THR A C 1
ATOM 725 O O . THR A 1 91 ? -14.627 -3.921 8.138 1.00 88.31 91 THR A O 1
ATOM 728 N N . PRO A 1 92 ? -16.360 -2.786 9.036 1.00 87.25 92 PRO A N 1
ATOM 729 C CA . PRO A 1 92 ? -15.576 -1.613 9.414 1.00 87.25 92 PRO A CA 1
ATOM 730 C C . PRO A 1 92 ? -14.841 -1.862 10.736 1.00 87.25 92 PRO A C 1
ATOM 732 O O . PRO A 1 92 ? -15.350 -1.573 11.815 1.00 87.25 92 PRO A O 1
ATOM 735 N N . MET A 1 93 ? -13.649 -2.448 10.660 1.00 89.19 93 MET A N 1
ATOM 736 C CA . MET A 1 93 ? -12.882 -2.893 11.825 1.00 89.19 93 MET A CA 1
ATOM 737 C C . MET A 1 93 ? -12.557 -1.741 12.780 1.00 89.19 93 MET A C 1
ATOM 739 O O . MET A 1 93 ? -12.895 -1.835 13.957 1.00 89.19 93 MET A O 1
ATOM 743 N N . LEU A 1 94 ? -11.985 -0.639 12.280 1.00 87.75 94 LEU A N 1
ATOM 744 C CA . LEU A 1 94 ? -11.630 0.505 13.127 1.00 87.75 94 LEU A CA 1
ATOM 745 C C . LEU A 1 94 ? -12.874 1.158 13.747 1.00 87.75 94 LEU A C 1
ATOM 747 O O . LEU A 1 94 ? -12.881 1.436 14.944 1.00 87.75 94 LEU A O 1
ATOM 751 N N . LEU A 1 95 ? -13.948 1.348 12.973 1.00 88.00 95 LEU A N 1
ATOM 752 C CA . LEU A 1 95 ? -15.201 1.911 13.489 1.00 88.00 95 LEU A CA 1
ATOM 753 C C . LEU A 1 95 ? -15.832 1.016 14.563 1.00 88.00 95 LEU A C 1
ATOM 755 O O . LEU A 1 95 ? -16.319 1.521 15.570 1.00 88.00 95 LEU A O 1
ATOM 759 N N . ASN A 1 96 ? -15.798 -0.307 14.381 1.00 90.75 96 ASN A N 1
ATOM 760 C CA . ASN A 1 96 ? -16.278 -1.257 15.384 1.00 90.75 96 ASN A CA 1
ATOM 761 C C . ASN A 1 96 ? -15.478 -1.136 16.685 1.00 90.75 96 ASN A C 1
ATOM 763 O O . ASN A 1 96 ? -16.080 -1.070 17.756 1.00 90.75 96 ASN A O 1
ATOM 767 N N . THR A 1 97 ? -14.148 -1.031 16.599 1.00 91.56 97 THR A N 1
ATOM 768 C CA . THR A 1 97 ? -13.291 -0.797 17.769 1.00 91.56 97 THR A CA 1
ATOM 769 C C . THR A 1 97 ? -13.610 0.543 18.439 1.00 91.56 97 THR A C 1
ATOM 771 O O . THR A 1 97 ? -13.711 0.608 19.662 1.00 91.56 97 THR A O 1
ATOM 774 N N . ILE A 1 98 ? -13.838 1.612 17.666 1.00 90.38 98 ILE A N 1
ATOM 775 C CA . ILE A 1 98 ? -14.254 2.923 18.194 1.00 90.38 98 ILE A CA 1
ATOM 776 C C . ILE A 1 98 ? -15.589 2.810 18.942 1.00 90.38 98 ILE A C 1
ATOM 778 O O . ILE A 1 98 ? -15.696 3.286 20.070 1.00 90.38 98 ILE A O 1
ATOM 782 N N . ASN A 1 99 ? -16.587 2.151 18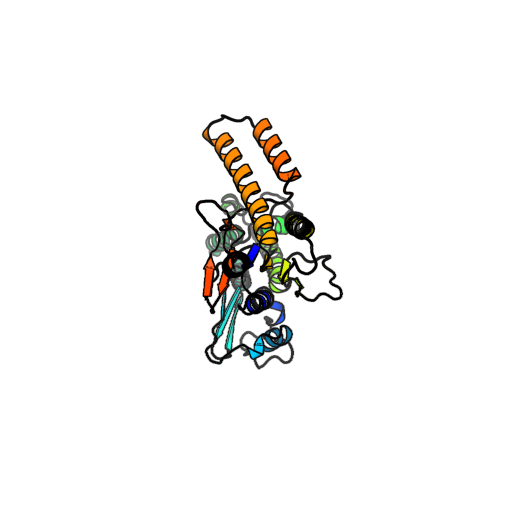.351 1.00 91.50 99 ASN A N 1
ATOM 783 C CA . ASN A 1 99 ? -17.903 1.956 18.963 1.00 91.50 99 ASN A CA 1
ATOM 784 C C . ASN A 1 99 ? -17.815 1.121 20.250 1.00 91.50 99 ASN A C 1
ATOM 786 O O . ASN A 1 99 ? -18.512 1.402 21.225 1.00 91.50 99 ASN A O 1
ATOM 790 N N . GLU A 1 100 ? -16.939 0.114 20.283 1.00 93.94 100 GLU A N 1
ATOM 791 C CA . GLU A 1 100 ? -16.670 -0.661 21.493 1.00 93.94 100 GLU A CA 1
ATOM 792 C C . GLU A 1 100 ? -16.057 0.217 22.591 1.00 93.94 100 GLU A C 1
ATOM 794 O O . GLU A 1 100 ? -16.517 0.181 23.734 1.00 93.94 100 GLU A O 1
ATOM 799 N N . ILE A 1 101 ? -15.073 1.055 22.252 1.00 91.75 101 ILE A N 1
ATOM 800 C CA . ILE A 1 101 ? -14.487 2.020 23.189 1.00 91.75 101 ILE A CA 1
ATOM 801 C C . ILE A 1 101 ? -15.563 2.979 23.725 1.00 91.75 101 ILE A C 1
ATOM 803 O O . ILE A 1 101 ? -15.615 3.224 24.931 1.00 91.75 101 ILE A O 1
ATOM 807 N N . GLU A 1 102 ? -16.452 3.489 22.868 1.00 91.81 102 GLU A N 1
ATOM 808 C CA . GLU A 1 102 ? -17.560 4.361 23.280 1.00 91.81 102 GLU A CA 1
ATOM 809 C C . GLU A 1 102 ? -18.544 3.663 24.220 1.00 91.81 102 GLU A C 1
ATOM 811 O O . GLU A 1 102 ? -18.947 4.247 25.226 1.00 91.81 102 GLU A O 1
ATOM 816 N N . SER A 1 103 ? -18.889 2.405 23.939 1.00 92.94 103 SER A N 1
ATOM 817 C CA . SER A 1 103 ? -19.759 1.618 24.813 1.00 92.94 103 SER A CA 1
ATOM 818 C C . SER A 1 103 ? -19.108 1.333 26.165 1.00 92.94 103 SER A C 1
ATOM 820 O O . SER A 1 103 ? -19.795 1.338 27.179 1.00 92.94 103 SER A O 1
ATOM 822 N N . LEU A 1 104 ? -17.802 1.064 26.208 1.00 92.50 104 LEU A N 1
ATOM 823 C CA . LEU A 1 104 ? -17.084 0.776 27.454 1.00 92.50 104 LEU A CA 1
ATOM 824 C C . LEU A 1 104 ? -16.841 2.037 28.290 1.00 92.50 104 LEU A C 1
ATOM 826 O O . LEU A 1 104 ? -16.757 1.960 29.517 1.00 92.50 104 LEU A O 1
ATOM 830 N N . LYS A 1 105 ? -16.757 3.205 27.641 1.00 89.31 105 LYS A N 1
ATOM 831 C CA . LYS A 1 105 ? -16.585 4.505 28.299 1.00 89.31 105 LYS A CA 1
ATOM 832 C C . LYS A 1 105 ? -17.721 4.835 29.275 1.00 89.31 105 LYS A C 1
ATOM 834 O O . LYS A 1 105 ? -17.471 5.571 30.223 1.00 89.31 105 LYS A O 1
ATOM 839 N N . THR A 1 106 ? -18.936 4.305 29.089 1.00 90.31 106 THR A N 1
ATOM 840 C CA . THR A 1 106 ? -20.080 4.596 29.981 1.00 90.31 106 THR A CA 1
ATOM 841 C C . THR A 1 106 ? -19.865 4.122 31.419 1.00 90.31 106 THR A C 1
ATOM 843 O O . THR A 1 106 ? -20.470 4.673 32.332 1.00 90.31 106 THR A O 1
ATOM 846 N N . ASP A 1 107 ? -19.009 3.117 31.619 1.00 91.75 107 ASP A N 1
ATOM 847 C CA . ASP A 1 107 ? -18.530 2.680 32.932 1.00 91.75 107 ASP A CA 1
ATOM 848 C C . ASP A 1 107 ? -17.003 2.538 32.884 1.00 91.75 107 ASP A C 1
ATOM 850 O O . ASP A 1 107 ? -16.435 1.444 32.786 1.00 91.75 107 ASP A O 1
ATOM 854 N N . PHE A 1 108 ? -16.325 3.687 32.868 1.00 86.62 108 PHE A N 1
ATOM 855 C CA . PHE A 1 108 ? -14.875 3.764 32.713 1.00 86.62 108 PHE A CA 1
ATOM 856 C C . PHE A 1 108 ? -14.125 3.001 33.814 1.00 86.62 108 PHE A C 1
ATOM 858 O O . PHE A 1 108 ? -13.144 2.309 33.533 1.00 86.62 108 PHE A O 1
ATOM 865 N N . ALA A 1 109 ? -14.585 3.102 35.065 1.00 85.81 109 ALA A N 1
ATOM 866 C CA . ALA A 1 109 ? -13.927 2.476 36.207 1.00 85.81 109 ALA A CA 1
ATOM 867 C C . ALA A 1 109 ? -13.906 0.945 36.072 1.00 85.81 109 ALA A C 1
ATOM 869 O O . ALA A 1 109 ? -12.835 0.338 36.194 1.00 85.81 109 ALA A O 1
ATOM 870 N N . ALA A 1 110 ? -15.052 0.334 35.745 1.00 91.31 110 ALA A N 1
ATOM 871 C CA . ALA A 1 110 ? -15.151 -1.112 35.562 1.00 91.31 110 ALA A CA 1
ATOM 872 C C . ALA A 1 110 ? -14.387 -1.608 34.322 1.00 91.31 110 ALA A C 1
ATOM 874 O O . ALA A 1 110 ? -13.820 -2.702 34.337 1.00 91.31 110 ALA A O 1
ATOM 875 N N . ASN A 1 111 ? -14.326 -0.797 33.260 1.00 91.31 111 ASN A N 1
ATOM 876 C CA . ASN A 1 111 ? -13.775 -1.204 31.963 1.00 91.31 111 ASN A CA 1
ATOM 877 C C . ASN A 1 111 ? -12.344 -0.724 31.685 1.00 91.31 111 ASN A C 1
ATOM 879 O O . ASN A 1 111 ? -11.793 -1.013 30.620 1.00 91.31 111 ASN A O 1
ATOM 883 N N . SER A 1 112 ? -11.712 -0.034 32.634 1.00 84.19 112 SER A N 1
ATOM 884 C CA . SER A 1 112 ? -10.401 0.613 32.473 1.00 84.19 112 SER A CA 1
ATOM 885 C C . SER A 1 112 ? -9.320 -0.295 31.871 1.00 84.19 112 SER A C 1
ATOM 887 O O . SER A 1 112 ? -8.594 0.121 30.969 1.00 84.19 112 SER A O 1
ATOM 889 N N . LYS A 1 113 ? -9.233 -1.561 32.302 1.00 86.06 113 LYS A N 1
ATOM 890 C CA . LYS A 1 113 ? -8.267 -2.534 31.760 1.00 86.06 113 LYS A CA 1
ATOM 891 C C . LYS A 1 113 ? -8.516 -2.847 30.279 1.00 86.06 113 LYS A C 1
ATOM 893 O O . LYS A 1 113 ? -7.562 -2.917 29.510 1.00 86.06 113 LYS A O 1
ATOM 898 N N . LYS A 1 114 ? -9.778 -3.039 29.886 1.00 90.38 114 LYS A N 1
ATOM 899 C CA . LYS A 1 114 ? -10.157 -3.371 28.504 1.00 90.38 114 LYS A CA 1
ATOM 900 C C . LYS A 1 114 ? -9.977 -2.168 27.580 1.00 90.38 114 LYS A C 1
ATOM 902 O O . LYS A 1 114 ? -9.395 -2.312 26.513 1.00 90.38 114 LYS A O 1
ATOM 907 N N . LEU A 1 115 ? -10.388 -0.984 28.034 1.00 88.88 115 LEU A N 1
ATOM 908 C CA . LEU A 1 115 ? -10.175 0.282 27.328 1.00 88.88 115 LEU A CA 1
ATOM 909 C C . LEU A 1 115 ? -8.693 0.513 27.013 1.00 88.88 115 LEU A C 1
ATOM 911 O O . LEU A 1 115 ? -8.351 0.852 25.887 1.00 88.88 115 LEU A O 1
ATOM 915 N N . ARG A 1 116 ? -7.804 0.263 27.982 1.00 82.88 116 ARG A N 1
ATOM 916 C CA . ARG A 1 116 ? -6.351 0.366 27.775 1.00 82.88 116 ARG A CA 1
ATOM 917 C C . ARG A 1 116 ? -5.842 -0.609 26.719 1.00 82.88 116 ARG A C 1
ATOM 919 O O . ARG A 1 116 ? -5.067 -0.205 25.864 1.00 82.88 116 ARG A O 1
ATOM 926 N N . ALA A 1 117 ? -6.287 -1.864 26.763 1.00 85.94 117 ALA A N 1
ATOM 927 C CA . ALA A 1 117 ? -5.884 -2.863 25.776 1.00 85.94 117 ALA A CA 1
ATOM 928 C C . ALA A 1 117 ? -6.293 -2.454 24.350 1.00 85.94 117 ALA A C 1
ATOM 930 O O . ALA A 1 117 ? -5.461 -2.501 23.452 1.00 85.94 117 ALA A O 1
ATOM 931 N N . LEU A 1 118 ? -7.531 -1.981 24.166 1.00 88.81 118 LEU A N 1
ATOM 932 C CA . LEU A 1 118 ? -8.024 -1.510 22.866 1.00 88.81 118 LEU A CA 1
ATOM 933 C C . LEU A 1 118 ? -7.255 -0.278 22.370 1.00 88.81 118 LEU A C 1
ATOM 935 O O . LEU A 1 118 ? -6.871 -0.213 21.207 1.00 88.81 118 LEU A O 1
ATOM 939 N N . CYS A 1 119 ? -6.994 0.689 23.252 1.00 83.19 119 CYS A N 1
ATOM 940 C CA . CYS A 1 119 ? -6.192 1.866 22.922 1.00 83.19 119 CYS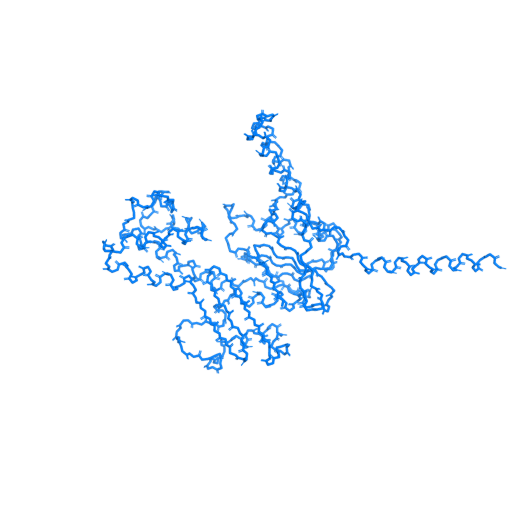 A CA 1
ATOM 941 C C . CYS A 1 119 ? -4.759 1.498 22.501 1.00 83.19 119 CYS A C 1
ATOM 943 O O . CYS A 1 119 ? -4.254 2.063 21.535 1.00 83.19 119 CYS A O 1
ATOM 945 N N . ASN A 1 120 ? -4.121 0.546 23.188 1.00 79.69 120 ASN A N 1
ATOM 946 C CA . ASN A 1 120 ? -2.779 0.082 22.834 1.00 79.69 120 ASN A CA 1
ATOM 947 C C . ASN A 1 120 ? -2.769 -0.660 21.489 1.00 79.69 120 ASN A C 1
ATOM 949 O O . ASN A 1 120 ? -1.887 -0.420 20.674 1.00 79.69 120 ASN A O 1
ATOM 953 N N . GLU A 1 121 ? -3.767 -1.508 21.221 1.00 83.94 121 GLU A N 1
ATOM 954 C CA . GLU A 1 121 ? -3.887 -2.194 19.926 1.00 83.94 121 GLU A CA 1
ATOM 955 C C . GLU A 1 121 ? -4.021 -1.194 18.767 1.00 83.94 121 GLU A C 1
ATOM 957 O O . GLU A 1 121 ? -3.385 -1.344 17.721 1.00 83.94 121 GLU A O 1
ATOM 962 N N . ILE A 1 122 ? -4.833 -0.149 18.956 1.00 82.50 122 ILE A N 1
ATOM 963 C CA . ILE A 1 122 ? -4.968 0.931 17.976 1.00 82.50 122 ILE A CA 1
ATOM 964 C C . ILE A 1 122 ? -3.630 1.628 17.763 1.00 82.50 122 ILE A C 1
ATOM 966 O O . ILE A 1 122 ? -3.265 1.908 16.628 1.00 82.50 122 ILE A O 1
ATOM 970 N N . ASP A 1 123 ? -2.889 1.917 18.822 1.00 76.56 123 ASP A N 1
ATOM 971 C CA . ASP A 1 123 ? -1.620 2.614 18.685 1.00 76.56 123 ASP A CA 1
ATOM 972 C C . ASP A 1 123 ? -0.550 1.811 17.945 1.00 76.56 123 ASP A C 1
ATOM 974 O O . ASP A 1 123 ? 0.165 2.361 17.106 1.00 76.56 123 ASP A O 1
ATOM 978 N N . GLU A 1 124 ? -0.466 0.508 18.207 1.00 76.62 124 GLU A N 1
ATOM 979 C CA . GLU A 1 124 ? 0.452 -0.376 17.490 1.00 76.62 124 GLU A CA 1
ATOM 980 C C . GLU A 1 124 ? 0.178 -0.358 15.981 1.00 76.62 124 GLU A C 1
ATOM 982 O O . GLU A 1 124 ? 1.113 -0.289 15.179 1.00 76.62 124 GLU A O 1
ATOM 987 N N . LYS A 1 125 ? -1.104 -0.358 15.595 1.00 77.81 125 LYS A N 1
ATOM 988 C CA . LYS A 1 125 ? -1.557 -0.358 14.195 1.00 77.81 125 LYS A CA 1
ATOM 989 C C . LYS A 1 125 ? -1.513 1.022 13.544 1.00 77.81 125 LYS A C 1
ATOM 991 O O . LYS A 1 125 ? -1.239 1.151 12.352 1.00 77.81 125 LYS A O 1
ATOM 996 N N . PHE A 1 126 ? -1.770 2.065 14.323 1.00 74.19 126 PHE A N 1
ATOM 997 C CA . PHE A 1 126 ? -1.979 3.427 13.855 1.00 74.19 126 PHE A CA 1
ATOM 998 C C . PHE A 1 126 ? -1.113 4.423 14.631 1.00 74.19 126 PHE A C 1
ATOM 1000 O O . PHE A 1 126 ? -1.603 5.443 15.113 1.00 74.19 126 PHE A O 1
ATOM 1007 N N . GLN A 1 127 ? 0.199 4.179 14.696 1.00 65.75 127 GLN A N 1
ATOM 1008 C CA . GLN A 1 127 ? 1.167 5.026 15.420 1.00 65.75 127 GLN A CA 1
ATOM 1009 C C . GLN A 1 127 ? 1.070 6.522 15.078 1.00 65.75 127 GLN A C 1
ATOM 1011 O O . GLN A 1 127 ? 1.444 7.393 15.858 1.00 65.75 127 GLN A O 1
ATOM 1016 N N . PHE A 1 128 ? 0.566 6.842 13.892 1.00 63.75 128 PHE A N 1
ATOM 1017 C CA . PHE A 1 128 ? 0.389 8.201 13.409 1.00 63.75 128 PHE A CA 1
ATOM 1018 C C . PHE A 1 128 ? -0.776 8.952 14.103 1.00 63.75 128 PHE A C 1
ATOM 1020 O O . PHE A 1 128 ? -0.786 10.181 14.143 1.00 63.75 128 PHE A O 1
ATOM 1027 N N . ILE A 1 129 ? -1.741 8.244 14.704 1.00 65.12 129 ILE A N 1
ATOM 1028 C CA . ILE A 1 129 ? -2.852 8.835 15.474 1.00 65.12 129 ILE A CA 1
ATOM 1029 C C . ILE A 1 129 ? -2.325 9.650 16.661 1.00 65.12 129 ILE A C 1
ATOM 1031 O O . ILE A 1 129 ? -2.936 10.655 17.030 1.00 65.12 129 ILE A O 1
ATOM 1035 N N . ARG A 1 130 ? -1.136 9.303 17.178 1.00 64.19 130 ARG A N 1
ATOM 1036 C CA . ARG A 1 130 ? -0.414 10.061 18.214 1.00 64.19 130 ARG A CA 1
ATOM 1037 C C . ARG A 1 130 ? -0.310 11.554 17.894 1.00 64.19 130 ARG A C 1
ATOM 1039 O O . ARG A 1 130 ? -0.482 12.385 18.778 1.00 64.19 130 ARG A O 1
ATOM 1046 N N . TYR A 1 131 ? -0.070 11.904 16.633 1.00 62.66 131 TYR A N 1
ATOM 1047 C CA . TYR A 1 131 ? 0.099 13.299 16.226 1.00 62.66 131 TYR A CA 1
ATOM 1048 C C . TYR A 1 131 ? -1.236 14.024 16.055 1.00 62.66 131 TYR A C 1
ATOM 1050 O O . TYR A 1 131 ? -1.306 15.220 16.296 1.00 62.66 131 TYR A O 1
ATOM 1058 N N . MET A 1 132 ? -2.305 13.317 15.679 1.00 62.56 132 MET A N 1
ATOM 1059 C CA . MET A 1 132 ? -3.631 13.933 15.561 1.00 62.56 132 MET A CA 1
ATOM 1060 C C . MET A 1 132 ? -4.260 14.222 16.920 1.00 62.56 132 MET A C 1
ATOM 1062 O O . MET A 1 132 ? -5.015 15.179 17.049 1.00 62.56 132 MET A O 1
ATOM 1066 N N . ILE A 1 133 ? -3.947 13.416 17.935 1.00 61.47 133 ILE A N 1
ATOM 1067 C CA . ILE A 1 133 ? -4.412 13.648 19.307 1.00 61.47 133 ILE A CA 1
ATOM 1068 C C . ILE A 1 133 ? -3.787 14.914 19.904 1.00 61.47 133 ILE A C 1
ATOM 1070 O O . ILE A 1 133 ? -4.473 15.624 20.633 1.00 61.47 133 ILE A O 1
ATOM 1074 N N . ALA A 1 134 ? -2.534 15.230 19.560 1.00 57.62 134 ALA A N 1
ATOM 1075 C CA . ALA A 1 134 ? -1.863 16.454 20.009 1.00 57.62 134 ALA A CA 1
ATOM 1076 C C . ALA A 1 134 ? -2.569 17.748 19.546 1.00 57.62 134 ALA A C 1
ATOM 1078 O O . ALA A 1 134 ? -2.376 18.797 20.154 1.00 57.62 134 ALA A O 1
ATOM 1079 N N . ASP A 1 135 ? -3.411 17.671 18.509 1.00 56.50 135 ASP A N 1
ATOM 1080 C CA . ASP A 1 135 ? -4.182 18.803 17.981 1.00 56.50 135 ASP A CA 1
ATOM 1081 C C . ASP A 1 135 ? -5.596 18.930 18.600 1.00 56.50 135 ASP A C 1
ATOM 1083 O O . ASP A 1 135 ? -6.353 19.829 18.221 1.00 56.50 135 ASP A O 1
ATOM 1087 N N . VAL A 1 136 ? -6.000 18.049 19.531 1.00 57.47 136 VAL A N 1
ATOM 1088 C CA . VAL A 1 136 ? -7.353 18.037 20.129 1.00 57.47 136 VAL A CA 1
ATOM 1089 C C . VAL A 1 136 ? -7.326 18.572 21.572 1.00 57.47 136 VAL A C 1
ATOM 1091 O O . VAL A 1 136 ? -6.852 17.881 22.472 1.00 57.47 136 VAL A O 1
ATOM 1094 N N . PRO A 1 137 ? -7.891 19.762 21.864 1.00 54.28 137 PRO A N 1
ATOM 1095 C CA . PRO A 1 137 ? -7.988 20.274 23.234 1.00 54.28 137 PRO A CA 1
ATOM 1096 C C . PRO A 1 137 ? -8.788 19.325 24.150 1.00 54.28 137 PRO A C 1
ATOM 1098 O O . PRO A 1 137 ? -9.788 18.765 23.694 1.00 54.28 137 PRO A O 1
ATOM 1101 N N . PRO A 1 138 ? -8.413 19.150 25.434 1.00 54.41 138 PRO A N 1
ATOM 1102 C CA . PRO A 1 138 ? -7.372 19.852 26.200 1.00 54.41 138 PRO A CA 1
ATOM 1103 C C . PRO A 1 138 ? -5.991 19.172 26.142 1.00 54.41 138 PRO A C 1
ATOM 1105 O O . PRO A 1 138 ? -5.136 19.431 26.988 1.00 54.41 138 PRO A O 1
ATOM 1108 N N . VAL A 1 139 ? -5.767 18.267 25.190 1.00 56.31 139 VAL A N 1
ATOM 1109 C CA . VAL A 1 139 ? -4.517 17.518 25.086 1.00 56.31 139 VAL A CA 1
ATOM 1110 C C . VAL A 1 139 ? -3.428 18.424 24.518 1.00 56.31 139 VAL A C 1
ATOM 1112 O O . VAL A 1 139 ? -3.267 18.542 23.313 1.00 56.31 139 VAL A O 1
ATOM 1115 N N . THR A 1 140 ? -2.685 19.096 25.395 1.00 50.97 140 THR A N 1
ATOM 1116 C CA . THR A 1 140 ? -1.492 19.883 25.027 1.00 50.97 140 THR A CA 1
ATOM 1117 C C . THR A 1 140 ? -0.189 19.151 25.327 1.00 50.97 140 THR A C 1
ATOM 1119 O O . THR A 1 140 ? 0.888 19.700 25.112 1.00 50.97 140 THR A O 1
ATOM 1122 N N . ASP A 1 141 ? -0.283 17.948 25.892 1.00 50.03 141 ASP A N 1
ATOM 1123 C CA . ASP A 1 141 ? 0.851 17.233 26.455 1.00 50.03 141 ASP A CA 1
ATOM 1124 C C . ASP A 1 141 ? 1.295 16.095 25.534 1.00 50.03 141 ASP A C 1
ATOM 1126 O O . ASP A 1 141 ? 0.483 15.264 25.112 1.00 50.03 141 ASP A O 1
ATOM 1130 N N . HIS A 1 142 ? 2.599 16.033 25.258 1.00 49.72 142 HIS A N 1
ATOM 1131 C CA . HIS A 1 142 ? 3.216 14.937 24.507 1.00 49.72 142 HIS A CA 1
ATOM 1132 C C . HIS A 1 142 ? 3.115 13.591 25.255 1.00 49.72 142 HIS A C 1
ATOM 1134 O O . HIS A 1 142 ? 3.400 12.554 24.666 1.00 49.72 142 HIS A O 1
ATOM 1140 N N . ASP A 1 143 ? 2.641 13.592 26.506 1.00 45.44 143 ASP A N 1
ATOM 1141 C CA . ASP A 1 143 ? 2.465 12.434 27.393 1.00 45.44 143 ASP A CA 1
ATOM 1142 C C . ASP A 1 143 ? 1.240 11.544 27.091 1.00 45.44 143 ASP A C 1
ATOM 1144 O O . ASP A 1 143 ? 0.966 10.584 27.814 1.00 45.44 143 ASP A O 1
ATOM 1148 N N . LEU A 1 144 ? 0.505 11.799 26.003 1.00 50.69 144 LEU A N 1
ATOM 1149 C CA . LEU A 1 144 ? -0.446 10.837 25.421 1.00 50.69 144 LEU A CA 1
ATOM 1150 C C . LEU A 1 144 ? 0.242 9.877 24.436 1.00 50.69 144 LEU A C 1
ATOM 1152 O O . LEU A 1 144 ? -0.333 9.435 23.442 1.00 50.69 144 LEU A O 1
ATOM 1156 N N . LEU A 1 145 ? 1.488 9.519 24.742 1.00 47.91 145 LEU A N 1
ATOM 1157 C CA . LEU A 1 145 ? 2.102 8.330 24.184 1.00 47.91 145 LEU A CA 1
ATOM 1158 C C . LEU A 1 145 ? 1.258 7.137 24.641 1.00 47.91 145 LEU A C 1
ATOM 1160 O O . LEU A 1 145 ? 1.220 6.825 25.829 1.00 47.91 145 LEU A O 1
ATOM 1164 N N . PHE A 1 146 ? 0.619 6.439 23.707 1.00 54.22 146 PHE A N 1
ATOM 1165 C CA . PHE A 1 146 ? 0.113 5.072 23.889 1.00 54.22 146 PHE A CA 1
ATOM 1166 C C . PHE A 1 146 ? 1.272 4.067 24.050 1.00 54.22 146 PHE A C 1
ATOM 1168 O O . PHE A 1 146 ? 1.334 3.007 23.443 1.00 54.22 146 PHE A O 1
ATOM 1175 N N . THR A 1 147 ? 2.252 4.431 24.863 1.00 48.53 147 THR A N 1
ATOM 1176 C CA . THR A 1 147 ? 3.251 3.530 25.412 1.00 48.53 147 THR A CA 1
ATOM 1177 C C . THR A 1 147 ? 2.706 2.969 26.726 1.00 48.53 147 THR A C 1
ATOM 1179 O O . THR A 1 147 ? 1.627 3.356 27.186 1.00 48.53 147 THR A O 1
ATOM 1182 N N . ASP A 1 148 ? 3.464 2.101 27.396 1.00 46.91 148 ASP A N 1
ATOM 1183 C CA . ASP A 1 148 ? 3.121 1.597 28.735 1.00 46.91 148 ASP A CA 1
ATOM 1184 C C . ASP A 1 148 ? 2.773 2.714 29.754 1.00 46.91 148 ASP A C 1
ATOM 1186 O O . ASP A 1 148 ? 2.083 2.460 30.742 1.00 46.91 148 ASP A O 1
ATOM 1190 N N . ALA A 1 149 ? 3.169 3.970 29.498 1.00 46.91 149 ALA A N 1
ATOM 1191 C CA . ALA A 1 149 ? 2.820 5.151 30.294 1.00 46.91 149 ALA A CA 1
ATOM 1192 C C . ALA A 1 149 ? 1.328 5.566 30.220 1.00 46.91 149 ALA A C 1
ATOM 1194 O O . ALA A 1 149 ? 0.818 6.199 31.147 1.00 46.91 149 ALA A O 1
ATOM 1195 N N . LEU A 1 150 ? 0.579 5.180 29.178 1.00 49.84 150 LEU A N 1
ATOM 1196 C CA . LEU A 1 150 ? -0.871 5.426 29.090 1.00 49.84 150 LEU A CA 1
ATOM 1197 C C . LEU A 1 150 ? -1.654 4.544 30.079 1.00 49.84 150 LEU A C 1
ATOM 1199 O O . LEU A 1 150 ? -2.727 4.924 30.559 1.00 49.84 150 LEU A O 1
ATOM 1203 N N . ALA A 1 151 ? -1.087 3.389 30.450 1.00 48.38 151 ALA A N 1
ATOM 1204 C CA . ALA A 1 151 ? -1.677 2.472 31.419 1.00 48.38 151 ALA A CA 1
ATOM 1205 C C . ALA A 1 151 ? -1.771 3.073 32.831 1.00 48.38 151 ALA A C 1
ATOM 1207 O O . ALA A 1 151 ? -2.562 2.592 33.638 1.00 48.38 151 ALA A O 1
ATOM 1208 N N . THR A 1 152 ? -1.028 4.130 33.150 1.00 54.75 152 THR A N 1
ATOM 1209 C CA . THR A 1 152 ? -1.111 4.806 34.453 1.00 54.75 152 THR A CA 1
ATOM 1210 C C . THR A 1 152 ? -1.952 6.085 34.424 1.00 54.75 152 THR A C 1
ATOM 1212 O O . THR A 1 152 ? -2.537 6.413 35.453 1.00 54.75 152 THR A O 1
ATOM 1215 N N . ASN A 1 153 ? -2.111 6.749 33.267 1.00 64.62 153 ASN A N 1
ATOM 1216 C CA . ASN A 1 153 ? -2.642 8.123 33.180 1.00 64.62 153 ASN A CA 1
ATOM 1217 C C . ASN A 1 153 ? -3.880 8.330 32.271 1.00 64.62 153 ASN A C 1
ATOM 1219 O O . ASN A 1 153 ? -4.238 9.482 31.995 1.00 64.62 153 ASN A O 1
ATOM 1223 N N . LEU A 1 154 ? -4.535 7.268 31.781 1.00 75.25 154 LEU A N 1
ATOM 1224 C CA . LEU A 1 154 ? -5.780 7.389 31.002 1.00 75.25 154 LEU A CA 1
ATOM 1225 C C . LEU A 1 154 ? -6.937 7.900 31.884 1.00 75.25 154 LEU A C 1
ATOM 1227 O O . LEU A 1 154 ? -7.305 7.247 32.859 1.00 75.25 154 LEU A O 1
ATOM 1231 N N . THR A 1 155 ? -7.527 9.039 31.512 1.00 77.81 155 THR A N 1
ATOM 1232 C CA . THR A 1 155 ? -8.713 9.643 32.149 1.00 77.81 155 THR A CA 1
ATOM 1233 C C . THR A 1 155 ? -9.896 9.672 31.176 1.00 77.81 155 THR A C 1
ATOM 1235 O O . THR A 1 155 ? -9.706 9.550 29.965 1.00 77.81 155 THR A O 1
ATOM 1238 N N . GLU A 1 156 ? -11.120 9.868 31.677 1.00 79.31 156 GLU A N 1
ATOM 1239 C CA . GLU A 1 156 ? -12.321 9.984 30.829 1.00 79.31 156 GLU A CA 1
ATOM 1240 C C . GLU A 1 156 ? -12.235 11.134 29.812 1.00 79.31 156 GLU A C 1
ATOM 1242 O O . GLU A 1 156 ? -12.669 10.990 28.666 1.00 79.31 156 GLU A O 1
ATOM 1247 N N . GLU A 1 157 ? -11.640 12.259 30.212 1.00 78.19 157 GLU A N 1
ATOM 1248 C CA . GLU A 1 157 ? -11.439 13.434 29.361 1.00 78.19 157 GLU A CA 1
ATOM 1249 C C . GLU A 1 157 ? -10.458 13.139 28.216 1.00 78.19 157 GLU A C 1
ATOM 1251 O O . GLU A 1 157 ? -10.771 13.377 27.048 1.00 78.19 157 GLU A O 1
ATOM 1256 N N . LYS A 1 158 ? -9.316 12.505 28.525 1.00 77.69 158 LYS A N 1
ATOM 1257 C CA . LYS A 1 158 ? -8.353 12.048 27.510 1.00 77.69 158 LYS A CA 1
ATOM 1258 C C . LYS A 1 158 ? -8.973 11.013 26.572 1.00 77.69 158 LYS A C 1
ATOM 1260 O O . LYS A 1 158 ? -8.754 11.071 25.366 1.00 77.69 158 LYS A O 1
ATOM 1265 N N . LEU A 1 159 ? -9.789 10.098 27.100 1.00 84.06 159 LEU A N 1
ATOM 1266 C CA . LEU A 1 159 ? -10.487 9.101 26.291 1.00 84.06 159 LEU A CA 1
ATOM 1267 C C . LEU A 1 159 ? -11.475 9.750 25.308 1.00 84.06 159 LEU A C 1
ATOM 1269 O O . LEU A 1 159 ? -11.582 9.307 24.169 1.00 84.06 159 LEU A O 1
ATOM 1273 N N . ALA A 1 160 ? -12.169 10.821 25.708 1.00 83.06 160 ALA A N 1
ATOM 1274 C CA . ALA A 1 160 ? -13.048 11.573 24.812 1.00 83.06 160 ALA A CA 1
ATOM 1275 C C . ALA A 1 160 ? -12.284 12.227 23.644 1.00 83.06 160 ALA A C 1
ATOM 1277 O O . ALA A 1 160 ? -12.742 12.160 22.499 1.00 83.06 160 ALA A O 1
ATOM 1278 N N . ALA A 1 161 ? -11.115 12.812 23.921 1.00 78.81 161 ALA A N 1
ATOM 1279 C CA . ALA A 1 161 ? -10.241 13.376 22.893 1.00 78.81 161 ALA A CA 1
ATOM 1280 C C . ALA A 1 161 ? -9.726 12.291 21.931 1.00 78.81 161 ALA A C 1
ATOM 1282 O O . ALA A 1 161 ? -9.800 12.469 20.715 1.00 78.81 161 ALA A O 1
ATOM 1283 N N . ILE A 1 162 ? -9.305 11.136 22.464 1.00 80.56 162 ILE A N 1
ATOM 1284 C CA . ILE A 1 162 ? -8.887 9.974 21.666 1.00 80.56 162 ILE A CA 1
ATOM 1285 C C . ILE A 1 162 ? -10.017 9.537 20.732 1.00 80.56 162 ILE A C 1
ATOM 1287 O O . ILE A 1 162 ? -9.812 9.507 19.526 1.00 80.56 162 ILE A O 1
ATOM 1291 N N . ILE A 1 163 ? -11.222 9.272 21.248 1.00 85.88 163 ILE A N 1
ATOM 1292 C CA . ILE A 1 163 ? -12.378 8.864 20.427 1.00 85.88 163 ILE A CA 1
ATOM 1293 C C . ILE A 1 163 ? -12.639 9.870 19.297 1.00 85.88 163 ILE A C 1
ATOM 1295 O O . ILE A 1 163 ? -12.892 9.474 18.161 1.00 85.88 163 ILE A O 1
ATOM 1299 N N . THR A 1 164 ? -12.543 11.169 19.586 1.00 83.81 164 THR A N 1
ATOM 1300 C CA . THR A 1 164 ? -12.742 12.230 18.588 1.00 83.81 164 THR A CA 1
ATOM 1301 C C . THR A 1 164 ? -11.684 12.170 17.484 1.00 83.81 164 THR A C 1
ATOM 1303 O O . THR A 1 164 ? -12.027 12.201 16.300 1.00 83.81 164 THR A O 1
ATOM 1306 N N . ALA A 1 165 ? -10.407 12.025 17.852 1.00 80.12 165 ALA A N 1
ATOM 1307 C CA . ALA A 1 165 ? -9.316 11.853 16.896 1.00 80.12 165 ALA A CA 1
ATOM 1308 C C . ALA A 1 165 ? -9.484 10.567 16.071 1.00 80.12 165 ALA A C 1
ATOM 1310 O O . ALA A 1 165 ? -9.327 10.600 14.851 1.00 80.12 165 ALA A O 1
ATOM 1311 N N . LEU A 1 166 ? -9.870 9.454 16.703 1.00 83.88 166 LEU A N 1
ATOM 1312 C CA . LEU A 1 166 ? -10.117 8.177 16.031 1.00 83.88 166 LEU A CA 1
ATOM 1313 C C . LEU A 1 166 ? -11.257 8.275 15.016 1.00 83.88 166 LEU A C 1
ATOM 1315 O O . LEU A 1 166 ? -11.091 7.824 13.889 1.00 83.88 166 LEU A O 1
ATOM 1319 N N . LYS A 1 167 ? -12.380 8.913 15.367 1.00 85.31 167 LYS A N 1
ATOM 1320 C CA . LYS A 1 167 ? -13.504 9.128 14.441 1.00 85.31 167 LYS A CA 1
ATOM 1321 C C . LYS A 1 167 ? -13.107 9.975 13.241 1.00 85.31 167 LYS A C 1
ATOM 1323 O O . LYS A 1 167 ? -13.450 9.637 12.114 1.00 85.31 167 LYS A O 1
ATOM 1328 N N . LYS A 1 168 ? -12.353 11.053 13.471 1.00 79.81 168 LYS A N 1
ATOM 1329 C CA . LYS A 1 168 ? -11.815 11.878 12.384 1.00 79.81 168 LYS A CA 1
ATOM 1330 C C . LYS A 1 168 ? -10.882 11.066 11.483 1.00 79.81 168 LYS A C 1
ATOM 1332 O O . LYS A 1 168 ? -11.002 11.134 10.269 1.00 79.81 168 LYS A O 1
ATOM 1337 N N . THR A 1 169 ? -10.007 10.260 12.081 1.00 78.38 169 THR A N 1
ATOM 1338 C CA . THR A 1 169 ? -9.081 9.374 11.359 1.00 78.38 169 THR A CA 1
ATOM 1339 C C . THR A 1 169 ? -9.818 8.355 10.504 1.00 78.38 169 THR A C 1
ATOM 1341 O O . THR A 1 169 ? -9.478 8.164 9.343 1.00 78.38 169 THR A O 1
ATOM 1344 N N . GLU A 1 170 ? -10.812 7.683 11.081 1.00 82.44 170 GLU A N 1
ATOM 1345 C CA . GLU A 1 170 ? -11.614 6.674 10.395 1.00 82.44 170 GLU A CA 1
ATOM 1346 C C . GLU A 1 170 ? -12.356 7.297 9.212 1.00 82.44 170 GLU A C 1
ATOM 1348 O O . GLU A 1 170 ? -12.274 6.769 8.104 1.00 82.44 170 GLU A O 1
ATOM 1353 N N . ALA A 1 171 ? -12.967 8.468 9.409 1.00 79.31 171 ALA A N 1
ATOM 1354 C CA . ALA A 1 171 ? -13.614 9.212 8.340 1.00 79.31 171 ALA A CA 1
ATOM 1355 C C . ALA A 1 171 ? -12.613 9.621 7.249 1.00 79.31 171 ALA A C 1
ATOM 1357 O O . ALA A 1 171 ? -12.885 9.431 6.066 1.00 79.31 171 ALA A O 1
ATOM 1358 N N . ASP A 1 172 ? -11.438 10.134 7.621 1.00 76.56 172 ASP A N 1
ATOM 1359 C CA . ASP A 1 172 ? -10.406 10.536 6.666 1.00 76.56 172 ASP A CA 1
ATOM 1360 C C . ASP A 1 172 ? -9.909 9.331 5.846 1.00 76.56 172 ASP A C 1
ATOM 1362 O O . ASP A 1 172 ? -9.890 9.396 4.617 1.00 76.56 172 ASP A O 1
ATOM 1366 N N . LEU A 1 173 ? -9.564 8.212 6.489 1.00 76.56 173 LEU A N 1
ATOM 1367 C CA . LEU A 1 173 ? -9.013 7.029 5.818 1.00 76.56 173 LEU A CA 1
ATOM 1368 C C . LEU A 1 173 ? -10.041 6.258 4.987 1.00 76.56 173 LEU A C 1
ATOM 1370 O O . LEU A 1 173 ? -9.694 5.734 3.932 1.00 76.56 173 LEU A O 1
ATOM 1374 N N . SER A 1 174 ? -11.294 6.179 5.437 1.00 75.44 174 SER A N 1
ATOM 1375 C CA . SER A 1 174 ? -12.347 5.451 4.718 1.00 75.44 174 SER A CA 1
ATOM 1376 C C . SER A 1 174 ? -12.851 6.204 3.482 1.00 75.44 174 SER A C 1
ATOM 1378 O O . SER A 1 174 ? -13.384 5.580 2.560 1.00 75.44 174 SER A O 1
ATOM 1380 N N . THR A 1 175 ? -12.673 7.532 3.432 1.00 70.56 175 THR A N 1
ATOM 1381 C CA . THR A 1 175 ? -13.198 8.393 2.357 1.00 70.56 175 THR A CA 1
ATOM 1382 C C . THR A 1 175 ? -12.143 8.892 1.370 1.00 70.56 175 THR A C 1
ATOM 1384 O O . THR A 1 175 ? -12.464 9.079 0.191 1.00 70.56 175 THR A O 1
ATOM 1387 N N . HIS A 1 176 ? -10.892 9.098 1.794 1.00 67.81 176 HIS A N 1
ATOM 1388 C CA . HIS A 1 176 ? -9.844 9.626 0.918 1.00 67.81 176 HIS A CA 1
ATOM 1389 C C . HIS A 1 176 ? -9.262 8.532 0.027 1.00 67.81 176 HIS A C 1
ATOM 1391 O O . HIS A 1 176 ? -8.246 7.908 0.332 1.00 67.81 176 HIS A O 1
ATOM 1397 N N . ALA A 1 177 ? -9.893 8.339 -1.127 1.00 66.06 177 ALA A N 1
ATOM 1398 C CA . ALA A 1 177 ? -9.383 7.430 -2.135 1.00 66.06 177 ALA A CA 1
ATOM 1399 C C . ALA A 1 177 ? -8.027 7.852 -2.687 1.00 66.06 177 ALA A C 1
ATOM 1401 O O . ALA A 1 177 ? -7.752 9.037 -2.910 1.00 66.06 177 ALA A O 1
ATOM 1402 N N . ALA A 1 178 ? -7.204 6.846 -2.974 1.00 76.56 178 ALA A N 1
ATOM 1403 C CA . ALA A 1 178 ? -6.029 7.041 -3.795 1.00 76.56 178 ALA A CA 1
ATOM 1404 C C . ALA A 1 178 ? -6.439 7.638 -5.147 1.00 76.56 178 ALA A C 1
ATOM 1406 O O . ALA A 1 178 ? -7.390 7.181 -5.783 1.00 76.56 178 ALA A O 1
ATOM 1407 N N . LEU A 1 179 ? -5.714 8.663 -5.593 1.00 83.38 179 LEU A N 1
ATOM 1408 C CA . LEU A 1 179 ? -5.923 9.239 -6.910 1.00 83.38 179 LEU A CA 1
ATOM 1409 C C . LEU A 1 179 ? -5.482 8.215 -7.955 1.00 83.38 179 LEU A C 1
ATOM 1411 O O . LEU A 1 179 ? -4.292 7.913 -8.076 1.00 83.38 179 LEU A O 1
ATOM 1415 N N . TYR A 1 180 ? -6.443 7.689 -8.707 1.00 86.50 180 TYR A N 1
ATOM 1416 C CA . TYR A 1 180 ? -6.161 6.817 -9.834 1.00 86.50 180 TYR A CA 1
ATOM 1417 C C . TYR A 1 180 ? -5.730 7.636 -11.050 1.00 86.50 180 TYR A C 1
ATOM 1419 O O . TYR A 1 180 ? -6.420 8.553 -11.493 1.00 86.50 180 TYR A O 1
ATOM 1427 N N . ILE A 1 181 ? -4.567 7.286 -11.584 1.00 86.06 181 ILE A N 1
ATOM 1428 C CA . ILE A 1 181 ? -3.899 7.947 -12.692 1.00 86.06 181 ILE A CA 1
ATOM 1429 C C . ILE A 1 181 ? -3.713 6.902 -13.803 1.00 86.06 181 ILE A C 1
ATOM 1431 O O . ILE A 1 181 ? -2.756 6.122 -13.749 1.00 86.06 181 ILE A O 1
ATOM 1435 N N . PRO A 1 182 ? -4.602 6.871 -14.813 1.00 84.88 182 PRO A N 1
ATOM 1436 C CA . PRO A 1 182 ? -4.492 5.929 -15.922 1.00 84.88 182 PRO A CA 1
ATOM 1437 C C . PRO A 1 182 ? -3.259 6.216 -16.788 1.00 84.88 182 PRO A C 1
ATOM 1439 O O . PRO A 1 182 ? -2.661 7.292 -16.719 1.00 84.88 182 PRO A O 1
ATOM 1442 N N . SER A 1 183 ? -2.897 5.260 -17.643 1.00 79.94 183 SER A N 1
ATOM 1443 C CA . SER A 1 183 ? -1.765 5.390 -18.569 1.00 79.94 183 SER A CA 1
ATOM 1444 C C . SER A 1 183 ? -1.975 6.498 -19.610 1.00 79.94 183 SER A C 1
ATOM 1446 O O . SER A 1 183 ? -1.054 7.265 -19.895 1.00 79.94 183 SER A O 1
ATOM 1448 N N . LYS A 1 184 ? -3.200 6.644 -20.135 1.00 75.44 184 LYS A N 1
ATOM 1449 C CA . LYS A 1 184 ? -3.596 7.759 -21.007 1.00 75.44 184 LYS A CA 1
ATOM 1450 C C . LYS A 1 184 ? -4.073 8.943 -20.162 1.00 75.44 184 LYS A C 1
ATOM 1452 O O . LYS A 1 184 ? -5.047 8.810 -19.426 1.00 75.44 184 LYS A O 1
ATOM 1457 N N . ARG A 1 185 ? -3.392 10.086 -20.276 1.00 74.25 185 ARG A N 1
ATOM 1458 C CA . ARG A 1 185 ? -3.604 11.274 -19.435 1.00 74.25 185 ARG A CA 1
ATOM 1459 C C . ARG A 1 185 ? -3.827 12.491 -20.327 1.00 74.25 185 ARG A C 1
ATOM 1461 O O . ARG A 1 185 ? -2.958 12.771 -21.146 1.00 74.25 185 ARG A O 1
ATOM 1468 N N . ASP A 1 186 ? -4.946 13.188 -20.136 1.00 56.31 186 ASP A N 1
ATOM 1469 C CA . ASP A 1 186 ? -5.243 14.428 -20.869 1.00 56.31 186 ASP A CA 1
ATOM 1470 C C . ASP A 1 186 ? -5.005 15.677 -19.992 1.00 56.31 186 ASP A C 1
ATOM 1472 O O . ASP A 1 186 ? -4.454 16.640 -20.500 1.00 56.31 186 ASP A O 1
ATOM 1476 N N . ASP A 1 187 ? -5.296 15.634 -18.680 1.00 55.53 187 ASP A N 1
ATOM 1477 C CA . ASP A 1 187 ? -4.843 16.598 -17.653 1.00 55.53 187 ASP A CA 1
ATOM 1478 C C . ASP A 1 187 ? -5.156 16.040 -16.247 1.00 55.53 187 ASP A C 1
ATOM 1480 O O . ASP A 1 187 ? -6.284 15.623 -15.985 1.00 55.53 187 ASP A O 1
ATOM 1484 N N . ILE A 1 188 ? -4.181 15.998 -15.326 1.00 58.97 188 ILE A N 1
ATOM 1485 C CA . ILE A 1 188 ? -4.384 15.461 -13.963 1.00 58.97 188 ILE A CA 1
ATOM 1486 C C . ILE A 1 188 ? -3.845 16.440 -12.924 1.00 58.97 188 ILE A C 1
ATOM 1488 O O . ILE A 1 188 ? -2.638 16.670 -12.829 1.00 58.97 188 ILE A O 1
ATOM 1492 N N . ASN A 1 189 ? -4.742 16.973 -12.092 1.00 60.19 189 ASN A N 1
ATOM 1493 C CA . ASN A 1 189 ? -4.354 17.751 -10.925 1.00 60.19 189 ASN A CA 1
ATOM 1494 C C . ASN A 1 189 ? -3.931 16.815 -9.783 1.00 60.19 189 ASN A C 1
ATOM 1496 O O . ASN A 1 189 ? -4.763 16.192 -9.134 1.00 60.19 189 ASN A O 1
ATOM 1500 N N . ILE A 1 190 ? -2.626 16.733 -9.533 1.00 65.44 190 ILE A N 1
ATOM 1501 C CA . ILE A 1 190 ? -2.051 15.919 -8.451 1.00 65.44 190 ILE A CA 1
ATOM 1502 C C . ILE A 1 190 ? -1.937 16.671 -7.114 1.00 65.44 190 ILE A C 1
ATOM 1504 O O . ILE A 1 190 ? -1.469 16.107 -6.126 1.00 65.44 190 ILE A O 1
ATOM 1508 N N . THR A 1 191 ? -2.320 17.952 -7.061 1.00 60.28 191 THR A N 1
ATOM 1509 C CA . THR A 1 191 ? -2.178 18.766 -5.844 1.00 60.28 191 THR A CA 1
ATOM 1510 C C . THR A 1 191 ? -3.182 18.341 -4.773 1.00 60.28 191 THR A C 1
ATOM 1512 O O . THR A 1 191 ? -4.348 18.099 -5.058 1.00 60.28 191 THR A O 1
ATOM 1515 N N . GLY A 1 192 ? -2.720 18.217 -3.526 1.00 60.72 192 GLY A N 1
ATOM 1516 C CA . GLY A 1 192 ? -3.563 17.841 -2.384 1.00 60.72 192 GLY A CA 1
ATOM 1517 C C . GLY A 1 192 ? -3.791 16.335 -2.194 1.00 60.72 192 GLY A C 1
ATOM 1518 O O . GLY A 1 192 ? -4.252 15.939 -1.126 1.00 60.72 192 GLY A O 1
ATOM 1519 N N . HIS A 1 193 ? -3.414 15.487 -3.157 1.00 67.12 193 HIS A N 1
ATOM 1520 C CA . HIS A 1 193 ? -3.529 14.031 -3.022 1.00 67.12 193 HIS A CA 1
ATOM 1521 C C . HIS A 1 193 ? -2.313 13.418 -2.314 1.00 67.12 193 HIS A C 1
ATOM 1523 O O . HIS A 1 193 ? -1.170 13.809 -2.554 1.00 67.12 193 HIS A O 1
ATOM 1529 N N . ARG A 1 194 ? -2.574 12.447 -1.429 1.00 69.06 194 ARG A N 1
ATOM 1530 C CA . ARG A 1 194 ? -1.554 11.762 -0.609 1.00 69.06 194 ARG A CA 1
ATOM 1531 C C . ARG A 1 194 ? -1.312 10.306 -1.001 1.00 69.06 194 ARG A C 1
ATOM 1533 O O . ARG A 1 194 ? -0.251 9.778 -0.687 1.00 69.06 194 ARG A O 1
ATOM 1540 N N . SER A 1 195 ? -2.280 9.683 -1.662 1.00 78.69 195 SER A N 1
ATOM 1541 C CA . SER A 1 195 ? -2.239 8.296 -2.126 1.00 78.69 195 SER A CA 1
ATOM 1542 C C . SER A 1 195 ? -2.459 8.294 -3.629 1.00 78.69 195 SER A C 1
ATOM 1544 O O . SER A 1 195 ? -3.293 9.051 -4.132 1.00 78.69 195 SER A O 1
ATOM 1546 N N . PHE A 1 196 ? -1.721 7.456 -4.347 1.00 85.50 196 PHE A N 1
ATOM 1547 C CA . PHE A 1 196 ? -1.754 7.416 -5.805 1.00 85.50 196 PHE A CA 1
ATOM 1548 C C . PHE A 1 196 ? -1.786 5.978 -6.293 1.00 85.50 196 PHE A C 1
ATOM 1550 O O . PHE A 1 196 ? -1.056 5.127 -5.797 1.00 85.50 196 PHE A O 1
ATOM 1557 N N . VAL A 1 197 ? -2.575 5.722 -7.324 1.00 90.19 197 VAL A N 1
ATOM 1558 C CA . VAL A 1 197 ? -2.487 4.497 -8.114 1.00 90.19 197 VAL A CA 1
ATOM 1559 C C . VAL A 1 197 ? -2.151 4.917 -9.534 1.00 90.19 197 VAL A C 1
ATOM 1561 O O . VAL A 1 197 ? -2.991 5.499 -10.209 1.00 90.19 197 VAL A O 1
ATOM 1564 N N . ILE A 1 198 ? -0.915 4.692 -9.972 1.00 90.88 198 ILE A N 1
ATOM 1565 C CA . ILE A 1 198 ? -0.401 5.208 -11.243 1.00 90.88 198 ILE A CA 1
ATOM 1566 C C . ILE A 1 198 ? -0.104 4.055 -12.191 1.00 90.88 198 ILE A C 1
ATOM 1568 O O . ILE A 1 198 ? 0.754 3.214 -11.917 1.00 90.88 198 ILE A O 1
ATOM 1572 N N . GLU A 1 199 ? -0.781 4.052 -13.334 1.00 91.56 199 GLU A N 1
ATOM 1573 C CA . GLU A 1 199 ? -0.543 3.066 -14.380 1.00 91.56 199 GLU A CA 1
ATOM 1574 C C . GLU A 1 199 ? 0.492 3.536 -15.386 1.00 91.56 199 GLU A C 1
ATOM 1576 O O . GLU A 1 199 ? 0.347 4.608 -15.970 1.00 91.56 199 GLU A O 1
ATOM 1581 N N . GLU A 1 200 ? 1.513 2.717 -15.624 1.00 91.00 200 GLU A N 1
ATOM 1582 C CA . GLU A 1 200 ? 2.574 2.972 -16.602 1.00 91.00 200 GLU A CA 1
ATOM 1583 C C . GLU A 1 200 ? 3.102 4.415 -16.492 1.00 91.00 200 GLU A C 1
ATOM 1585 O O . GLU A 1 200 ? 2.951 5.220 -17.426 1.00 91.00 200 GLU A O 1
ATOM 1590 N N . PRO A 1 201 ? 3.656 4.796 -15.320 1.00 91.38 201 PRO A N 1
ATOM 1591 C CA . PRO A 1 201 ? 4.230 6.124 -15.119 1.00 91.38 201 PRO A CA 1
ATOM 1592 C C . PRO A 1 201 ? 5.318 6.452 -16.152 1.00 91.38 201 PRO A C 1
ATOM 1594 O O . PRO A 1 201 ? 5.586 7.622 -16.401 1.00 91.38 201 PRO A O 1
ATOM 1597 N N . GLU A 1 202 ? 5.925 5.435 -16.769 1.00 91.75 202 GLU A N 1
ATOM 1598 C CA . GLU A 1 202 ? 6.942 5.559 -17.808 1.00 91.75 202 GLU A CA 1
ATOM 1599 C C . GLU A 1 202 ? 6.452 6.052 -19.174 1.00 91.75 202 GLU A C 1
ATOM 1601 O O . GLU A 1 202 ? 7.283 6.399 -20.016 1.00 91.75 202 GLU A O 1
ATOM 1606 N N . LEU A 1 203 ? 5.141 6.041 -19.438 1.00 88.94 203 LEU A N 1
ATOM 1607 C CA . LEU A 1 203 ? 4.629 6.296 -20.782 1.00 88.94 203 LEU A CA 1
ATOM 1608 C C . LEU A 1 203 ? 5.067 7.687 -21.275 1.00 88.94 203 LEU A C 1
ATOM 1610 O O . LEU A 1 203 ? 4.832 8.693 -20.609 1.00 88.94 203 LEU A O 1
ATOM 1614 N N . ASN A 1 204 ? 5.685 7.737 -22.460 1.00 88.19 204 ASN A N 1
ATOM 1615 C CA . ASN A 1 204 ? 6.260 8.939 -23.085 1.00 88.19 204 ASN A CA 1
ATOM 1616 C C . ASN A 1 204 ? 7.444 9.586 -22.335 1.00 88.19 204 ASN A C 1
ATOM 1618 O O . ASN A 1 204 ? 7.800 10.726 -22.634 1.00 88.19 204 ASN A O 1
ATOM 1622 N N . LEU A 1 205 ? 8.087 8.881 -21.399 1.00 89.88 205 LEU A N 1
ATOM 1623 C CA . LEU A 1 205 ? 9.266 9.373 -20.682 1.00 89.88 205 LEU A CA 1
ATOM 1624 C C . LEU A 1 205 ? 10.545 8.650 -21.107 1.00 89.88 205 LEU A C 1
ATOM 1626 O O . LEU A 1 205 ? 10.587 7.424 -21.225 1.00 89.88 205 LEU A O 1
ATOM 1630 N N . SER A 1 206 ? 11.632 9.412 -21.253 1.00 91.00 206 SER A N 1
ATOM 1631 C CA . SER A 1 206 ? 12.976 8.847 -21.397 1.00 91.00 206 SER A CA 1
ATOM 1632 C C . SER A 1 206 ? 13.405 8.104 -20.119 1.00 91.00 206 SER A C 1
ATOM 1634 O O . SER A 1 206 ? 12.906 8.422 -19.035 1.00 91.00 206 SER A O 1
ATOM 1636 N N . PRO A 1 207 ? 14.378 7.176 -20.187 1.00 88.56 207 PRO A N 1
ATOM 1637 C CA . PRO A 1 207 ? 14.878 6.468 -19.004 1.00 88.56 207 PRO A CA 1
ATOM 1638 C C . PRO A 1 207 ? 15.300 7.387 -17.844 1.00 88.56 207 PRO A C 1
ATOM 1640 O O . PRO A 1 207 ? 14.993 7.117 -16.685 1.00 88.56 207 PRO A O 1
ATOM 1643 N N . SER A 1 208 ? 15.952 8.516 -18.142 1.00 88.06 208 SER A N 1
ATOM 1644 C CA . SER A 1 208 ? 16.353 9.495 -17.124 1.00 88.06 208 SER A CA 1
ATOM 1645 C C . SER A 1 208 ? 15.158 10.227 -16.509 1.00 88.06 208 SER A C 1
ATOM 1647 O O . SER A 1 208 ? 15.120 10.435 -15.297 1.00 88.06 208 SER A O 1
ATOM 1649 N N . ALA A 1 209 ? 14.153 10.575 -17.317 1.00 92.31 209 ALA A N 1
ATOM 1650 C CA . ALA A 1 209 ? 12.930 11.200 -16.826 1.00 92.31 209 ALA A CA 1
ATOM 1651 C C . ALA A 1 209 ? 12.105 10.241 -15.951 1.00 92.31 209 ALA A C 1
ATOM 1653 O O . ALA A 1 209 ? 11.520 10.680 -14.964 1.00 92.31 209 ALA A O 1
ATOM 1654 N N . GLN A 1 210 ? 12.108 8.941 -16.261 1.00 91.31 210 GLN A N 1
ATOM 1655 C CA . GLN A 1 210 ? 11.485 7.905 -15.430 1.00 91.31 210 GLN A CA 1
ATOM 1656 C C . GLN A 1 210 ? 12.129 7.837 -14.039 1.00 91.31 210 GLN A C 1
ATOM 1658 O O . GLN A 1 210 ? 11.422 7.832 -13.032 1.00 91.31 210 GLN A O 1
ATOM 1663 N N . TYR A 1 211 ? 13.463 7.862 -13.965 1.00 89.44 211 TYR A N 1
ATOM 1664 C CA . TYR A 1 211 ? 14.176 7.879 -12.685 1.00 89.44 211 TYR A CA 1
ATOM 1665 C C . TYR A 1 211 ? 13.836 9.116 -11.842 1.00 89.44 211 TYR A C 1
ATOM 1667 O O . TYR A 1 211 ? 13.487 9.004 -10.664 1.00 89.44 211 TYR A O 1
ATOM 1675 N N . GLU A 1 212 ? 13.870 10.300 -12.455 1.00 89.56 212 GLU A N 1
ATOM 1676 C CA . GLU A 1 212 ? 13.548 11.550 -11.764 1.00 89.56 212 GLU A CA 1
ATOM 1677 C C . GLU A 1 212 ? 12.070 11.638 -11.354 1.00 89.56 212 GLU A C 1
ATOM 1679 O O . GLU A 1 212 ? 11.759 12.170 -10.285 1.00 89.56 212 GLU A O 1
ATOM 1684 N N . LEU A 1 213 ? 11.149 11.070 -12.141 1.00 90.38 213 LEU A N 1
ATOM 1685 C CA . LEU A 1 213 ? 9.745 10.933 -11.752 1.00 90.38 213 LEU A CA 1
ATOM 1686 C C . LEU A 1 213 ? 9.610 10.098 -10.474 1.00 90.38 213 LEU A C 1
ATOM 1688 O O . LEU A 1 213 ? 8.970 10.548 -9.523 1.00 90.38 213 LEU A O 1
ATOM 1692 N N . MET A 1 214 ? 10.244 8.924 -10.418 1.00 89.94 214 MET A N 1
ATOM 1693 C CA . MET A 1 214 ? 10.166 8.054 -9.240 1.00 89.94 214 MET A CA 1
ATOM 1694 C C . MET A 1 214 ? 10.745 8.721 -7.991 1.00 89.94 214 MET A C 1
ATOM 1696 O O . MET A 1 214 ? 10.134 8.642 -6.926 1.00 89.94 214 MET A O 1
ATOM 1700 N N . LYS A 1 215 ? 11.853 9.466 -8.117 1.00 86.94 215 LYS A N 1
ATOM 1701 C CA . LYS A 1 215 ? 12.396 10.278 -7.015 1.00 86.94 215 LYS A CA 1
ATOM 1702 C C . LYS A 1 215 ? 11.401 11.335 -6.539 1.00 86.94 215 LYS A C 1
ATOM 1704 O O . LYS A 1 215 ? 11.206 11.486 -5.337 1.00 86.94 215 LYS A O 1
ATOM 1709 N N . LYS A 1 216 ? 10.737 12.052 -7.453 1.00 86.81 216 LYS A N 1
ATOM 1710 C CA . LYS A 1 216 ? 9.723 13.057 -7.089 1.00 86.81 216 LYS A CA 1
ATOM 1711 C C . LYS A 1 216 ? 8.521 12.433 -6.380 1.00 86.81 216 LYS A C 1
ATOM 1713 O O . LYS A 1 216 ? 8.102 12.960 -5.351 1.00 86.81 216 LYS A O 1
ATOM 1718 N N . LEU A 1 217 ? 8.000 11.318 -6.894 1.00 84.50 217 LEU A N 1
ATOM 1719 C CA . LEU A 1 217 ? 6.877 10.592 -6.292 1.00 84.50 217 LEU A CA 1
ATOM 1720 C C . LEU A 1 217 ? 7.233 10.055 -4.898 1.00 84.50 217 LEU A C 1
ATOM 1722 O O . LEU A 1 217 ? 6.457 10.219 -3.958 1.00 84.50 217 LEU A O 1
ATOM 1726 N N . ALA A 1 218 ? 8.432 9.488 -4.737 1.00 82.12 218 ALA A N 1
ATOM 1727 C CA . ALA A 1 218 ? 8.925 9.019 -3.445 1.00 82.12 218 ALA A CA 1
ATOM 1728 C C . ALA A 1 218 ? 9.127 10.172 -2.445 1.00 82.12 218 ALA A C 1
ATOM 1730 O O . ALA A 1 218 ? 8.793 10.036 -1.268 1.00 82.12 218 ALA A O 1
ATOM 1731 N N . SER A 1 219 ? 9.632 11.325 -2.889 1.00 80.06 219 SER A N 1
ATOM 1732 C CA . SER A 1 219 ? 9.786 12.511 -2.036 1.00 80.06 219 SER A CA 1
ATOM 1733 C C . SER A 1 219 ? 8.454 13.122 -1.616 1.00 80.06 219 SER A C 1
ATOM 1735 O O . SER A 1 219 ? 8.329 13.588 -0.487 1.00 80.06 219 SER A O 1
ATOM 1737 N N . ALA A 1 220 ? 7.454 13.133 -2.502 1.00 75.31 220 ALA A N 1
ATOM 1738 C CA . ALA A 1 220 ? 6.119 13.636 -2.181 1.00 75.31 220 ALA A CA 1
ATOM 1739 C C . ALA A 1 220 ? 5.478 12.847 -1.028 1.00 75.31 220 ALA A C 1
ATOM 1741 O O . ALA A 1 220 ? 4.831 13.446 -0.171 1.00 75.31 220 ALA A O 1
ATOM 1742 N N . ARG A 1 221 ? 5.747 11.537 -0.950 1.00 73.38 221 ARG A N 1
ATOM 1743 C CA . ARG A 1 221 ? 5.278 10.659 0.130 1.00 73.38 221 ARG A CA 1
ATOM 1744 C C . ARG A 1 221 ? 5.848 11.030 1.509 1.00 73.38 221 ARG A C 1
ATOM 1746 O O . ARG A 1 221 ? 5.144 10.930 2.506 1.00 73.38 221 ARG A O 1
ATOM 1753 N N . ASN A 1 222 ? 7.114 11.450 1.586 1.00 60.38 222 ASN A N 1
ATOM 1754 C CA . ASN A 1 222 ? 7.823 11.639 2.863 1.00 60.38 222 ASN A CA 1
ATOM 1755 C C . ASN A 1 222 ? 7.594 13.008 3.533 1.00 60.38 222 ASN A C 1
ATOM 1757 O O . ASN A 1 222 ? 8.008 13.202 4.675 1.00 60.38 222 ASN A O 1
ATOM 1761 N N . LYS A 1 223 ? 6.950 13.973 2.863 1.00 50.78 223 LYS A N 1
ATOM 1762 C CA . LYS A 1 223 ? 6.869 15.375 3.324 1.00 50.78 223 LYS A CA 1
ATOM 1763 C C . LYS A 1 223 ? 5.954 15.639 4.533 1.00 50.78 223 LYS A C 1
ATOM 1765 O O . LYS A 1 223 ? 5.753 16.799 4.880 1.00 50.78 223 LYS A O 1
ATOM 1770 N N . MET A 1 224 ? 5.448 14.614 5.217 1.00 40.56 224 MET A N 1
ATOM 1771 C CA . MET A 1 224 ? 4.612 14.774 6.410 1.00 40.56 224 MET A CA 1
ATOM 1772 C C . MET A 1 224 ? 5.164 13.911 7.564 1.00 40.56 224 MET A C 1
ATOM 1774 O O . MET A 1 224 ? 4.812 12.752 7.727 1.00 40.56 224 MET A O 1
ATOM 1778 N N . PHE A 1 225 ? 6.088 14.484 8.344 1.00 37.69 225 PHE A N 1
ATOM 1779 C CA . PHE A 1 225 ? 6.540 14.009 9.669 1.00 37.69 225 PHE A CA 1
ATOM 1780 C C . PHE A 1 225 ? 7.225 12.634 9.795 1.00 37.69 225 PHE A C 1
ATOM 1782 O O . PHE A 1 225 ? 7.236 12.068 10.883 1.00 37.69 225 PHE A O 1
ATOM 1789 N N . GLY A 1 226 ? 7.846 12.091 8.743 1.00 39.66 226 GLY A N 1
ATOM 1790 C CA . GLY A 1 226 ? 8.569 10.810 8.862 1.00 39.66 226 GLY A CA 1
ATOM 1791 C C . GLY A 1 226 ? 7.657 9.601 9.111 1.00 39.66 226 GLY A C 1
ATOM 1792 O O . GLY A 1 226 ? 8.145 8.504 9.366 1.00 39.66 226 GLY A O 1
ATOM 1793 N N . VAL A 1 227 ? 6.341 9.787 8.986 1.00 42.62 227 VAL A N 1
ATOM 1794 C CA . VAL A 1 227 ? 5.332 8.732 9.048 1.00 42.62 227 VAL A CA 1
ATOM 1795 C C . VAL A 1 227 ? 4.530 8.828 7.761 1.00 42.62 227 VAL A C 1
ATOM 1797 O O . VAL A 1 227 ? 3.990 9.878 7.429 1.00 42.62 227 VAL A O 1
ATOM 1800 N N . SER A 1 228 ? 4.481 7.754 6.979 1.00 48.06 228 SER A N 1
ATOM 1801 C CA . SER A 1 228 ? 3.663 7.722 5.768 1.00 48.06 228 SER A CA 1
ATOM 1802 C C . SER A 1 228 ? 2.201 7.539 6.186 1.00 48.06 228 SER A C 1
ATOM 1804 O O . SER A 1 228 ? 1.714 6.419 6.293 1.00 48.06 228 SER A O 1
ATOM 1806 N N . TYR A 1 229 ? 1.525 8.638 6.529 1.00 51.56 229 TYR A N 1
ATOM 1807 C CA . TYR A 1 229 ? 0.123 8.649 6.964 1.00 51.56 229 TYR A CA 1
ATOM 1808 C C . TYR A 1 229 ? -0.794 8.123 5.866 1.00 51.56 229 TYR A C 1
ATOM 1810 O O . TYR A 1 229 ? -1.202 8.895 5.001 1.00 51.56 229 TYR A O 1
ATOM 1818 N N . GLY A 1 230 ? -1.105 6.826 5.873 1.00 53.75 230 GLY A N 1
ATOM 1819 C CA . GLY A 1 230 ? -2.094 6.228 4.965 1.00 53.75 230 GLY A CA 1
ATOM 1820 C C . GLY A 1 230 ? -1.817 6.433 3.466 1.00 53.75 230 GLY A C 1
ATOM 1821 O O . GLY A 1 230 ? -2.664 6.093 2.644 1.00 53.75 230 GLY A O 1
ATOM 1822 N N . SER A 1 231 ? -0.653 6.990 3.107 1.00 68.81 231 SER A N 1
ATOM 1823 C CA . SER A 1 231 ? -0.204 7.247 1.744 1.00 68.81 231 SER A CA 1
ATOM 1824 C C . SER A 1 231 ? 0.136 5.919 1.094 1.00 68.81 231 SER A C 1
ATOM 1826 O O . SER A 1 231 ? 1.250 5.418 1.240 1.00 68.81 231 SER A O 1
ATOM 1828 N N . ILE A 1 232 ? -0.827 5.343 0.381 1.00 76.88 232 ILE A N 1
ATOM 1829 C CA . ILE A 1 232 ? -0.612 4.124 -0.390 1.00 76.88 232 ILE A CA 1
ATOM 1830 C C . ILE A 1 232 ? -0.332 4.524 -1.830 1.00 76.88 232 ILE A C 1
ATOM 1832 O O . ILE A 1 232 ? -1.150 5.155 -2.501 1.00 76.88 232 ILE A O 1
ATOM 1836 N N . HIS A 1 233 ? 0.860 4.178 -2.294 1.00 87.44 233 HIS A N 1
ATOM 1837 C CA . HIS A 1 233 ? 1.276 4.371 -3.670 1.00 87.44 233 HIS A CA 1
ATOM 1838 C C . HIS A 1 233 ? 1.287 3.017 -4.365 1.00 87.44 233 HIS A C 1
ATOM 1840 O O . HIS A 1 233 ? 1.954 2.095 -3.914 1.00 87.44 233 HIS A O 1
ATOM 1846 N N . THR A 1 234 ? 0.569 2.881 -5.468 1.00 91.62 234 THR A N 1
ATOM 1847 C CA . THR A 1 234 ? 0.596 1.675 -6.295 1.00 91.62 234 THR A CA 1
ATOM 1848 C C . THR A 1 234 ? 1.054 2.048 -7.689 1.00 91.62 234 THR A C 1
ATOM 1850 O O . THR A 1 234 ? 0.546 3.003 -8.272 1.00 91.62 234 THR A O 1
ATOM 1853 N N . TYR A 1 235 ? 2.004 1.294 -8.225 1.00 92.88 235 TYR A N 1
ATOM 1854 C CA . TYR A 1 235 ? 2.536 1.492 -9.563 1.00 92.88 235 TYR A CA 1
ATOM 1855 C C . TYR A 1 235 ? 2.345 0.222 -10.374 1.00 92.88 235 TYR A C 1
ATOM 1857 O O . TYR A 1 235 ? 2.724 -0.859 -9.924 1.00 92.88 235 TYR A O 1
ATOM 1865 N N . THR A 1 236 ? 1.813 0.350 -11.585 1.00 93.75 236 THR A N 1
ATOM 1866 C CA . THR A 1 236 ? 1.921 -0.716 -12.585 1.00 93.75 236 THR A CA 1
ATOM 1867 C C . THR A 1 236 ? 2.967 -0.323 -13.608 1.00 93.75 236 THR A C 1
ATOM 1869 O O . THR A 1 236 ? 2.937 0.802 -14.101 1.00 93.75 236 THR A O 1
ATOM 1872 N N . THR A 1 237 ? 3.884 -1.218 -13.954 1.00 91.44 237 THR A N 1
ATOM 1873 C CA . THR A 1 237 ? 4.961 -0.891 -14.895 1.00 91.44 237 THR A CA 1
ATOM 1874 C C . THR A 1 237 ? 5.418 -2.114 -15.677 1.00 91.44 237 THR A C 1
ATOM 1876 O O . THR A 1 237 ? 5.312 -3.250 -15.220 1.00 91.44 237 THR A O 1
ATOM 1879 N N . GLN A 1 238 ? 5.940 -1.880 -16.873 1.00 88.88 238 GLN A N 1
ATOM 1880 C CA . GLN A 1 238 ? 6.743 -2.855 -17.619 1.00 88.88 238 GLN A CA 1
ATOM 1881 C C . GLN A 1 238 ? 8.180 -2.375 -17.785 1.00 88.88 238 GLN A C 1
ATOM 1883 O O . GLN A 1 238 ? 9.008 -3.079 -18.358 1.00 88.88 238 GLN A O 1
ATOM 1888 N N . SER A 1 239 ? 8.483 -1.169 -17.308 1.00 88.50 239 SER A N 1
ATOM 1889 C CA . SER A 1 239 ? 9.758 -0.536 -17.568 1.00 88.50 239 SER A CA 1
ATOM 1890 C C . SER A 1 239 ? 10.863 -1.102 -16.675 1.00 88.50 239 SER A C 1
ATOM 1892 O O . SER A 1 239 ? 10.798 -0.947 -15.448 1.00 88.50 239 SER A O 1
ATOM 1894 N N . PRO A 1 240 ? 11.952 -1.642 -17.258 1.00 87.38 240 PRO A N 1
ATOM 1895 C CA . PRO A 1 240 ? 13.144 -1.984 -16.487 1.00 87.38 240 PRO A CA 1
ATOM 1896 C C . PRO A 1 240 ? 13.740 -0.760 -15.778 1.00 87.38 240 PRO A C 1
ATOM 1898 O O . PRO A 1 240 ? 14.346 -0.896 -14.719 1.00 87.38 240 PRO A O 1
ATOM 1901 N N . TYR A 1 241 ? 13.546 0.448 -16.318 1.00 89.12 241 TYR A N 1
ATOM 1902 C CA . TYR A 1 241 ? 14.082 1.676 -15.733 1.00 89.12 241 TYR A CA 1
ATOM 1903 C C . TYR A 1 241 ? 13.300 2.136 -14.502 1.00 89.12 241 TYR A C 1
ATOM 1905 O O . TYR A 1 241 ? 13.908 2.671 -13.578 1.00 89.12 241 TYR A O 1
ATOM 1913 N N . ILE A 1 242 ? 11.985 1.888 -14.440 1.00 92.06 242 ILE A N 1
ATOM 1914 C CA . ILE A 1 242 ? 11.203 2.117 -13.216 1.00 92.06 242 ILE A CA 1
ATOM 1915 C C . ILE A 1 242 ? 11.645 1.134 -12.129 1.00 92.06 242 ILE A C 1
ATOM 1917 O O . ILE A 1 242 ? 11.866 1.545 -10.993 1.00 92.06 242 ILE A O 1
ATOM 1921 N N . LEU A 1 243 ? 11.857 -0.142 -12.467 1.00 92.31 243 LEU A N 1
ATOM 1922 C CA . LEU A 1 243 ? 12.362 -1.127 -11.502 1.00 92.31 243 LEU A CA 1
ATOM 1923 C C . LEU A 1 243 ? 13.771 -0.789 -11.011 1.00 92.31 243 LEU A C 1
ATOM 1925 O O . LEU A 1 243 ? 14.038 -0.868 -9.814 1.00 92.31 243 LEU A O 1
ATOM 1929 N N . LEU A 1 244 ? 14.654 -0.336 -11.904 1.00 89.38 244 LEU A N 1
ATOM 1930 C CA . LEU A 1 244 ? 15.987 0.134 -11.532 1.00 89.38 244 LEU A CA 1
ATOM 1931 C C . LEU A 1 244 ? 15.919 1.372 -10.626 1.00 89.38 244 LEU A C 1
ATOM 1933 O O . LEU A 1 244 ? 16.619 1.443 -9.619 1.00 89.38 244 LEU A O 1
ATOM 1937 N N . ALA A 1 245 ? 15.042 2.326 -10.944 1.00 91.00 245 ALA A N 1
ATOM 1938 C CA . ALA A 1 245 ? 14.801 3.499 -10.113 1.00 91.00 245 ALA A CA 1
ATOM 1939 C C . ALA A 1 245 ? 14.357 3.112 -8.696 1.00 91.00 245 ALA A C 1
ATOM 1941 O O . ALA A 1 245 ? 14.872 3.654 -7.722 1.00 91.00 245 ALA A O 1
ATOM 1942 N N . LEU A 1 246 ? 13.435 2.154 -8.584 1.00 92.25 246 LEU A N 1
ATOM 1943 C CA . LEU A 1 246 ? 12.954 1.617 -7.312 1.00 92.25 246 LEU A CA 1
ATOM 1944 C C . LEU A 1 246 ? 14.053 0.859 -6.551 1.00 92.25 246 LEU A C 1
ATOM 1946 O O . LEU A 1 246 ? 14.180 1.038 -5.341 1.00 92.25 246 LEU A O 1
ATOM 1950 N N . ASN A 1 247 ? 14.899 0.091 -7.245 1.00 92.31 247 ASN A N 1
ATOM 1951 C CA . ASN A 1 247 ? 16.077 -0.541 -6.645 1.00 92.31 247 ASN A CA 1
ATOM 1952 C C . ASN A 1 247 ? 17.064 0.481 -6.083 1.00 92.31 247 ASN A C 1
ATOM 1954 O O . ASN A 1 247 ? 17.642 0.231 -5.031 1.00 92.31 247 ASN A O 1
ATOM 1958 N N . ASN A 1 248 ? 17.217 1.652 -6.706 1.00 91.19 248 ASN A N 1
ATOM 1959 C CA . ASN A 1 248 ? 18.036 2.719 -6.128 1.00 91.19 248 ASN A CA 1
ATOM 1960 C C . ASN A 1 248 ? 17.446 3.242 -4.805 1.00 91.19 248 ASN A C 1
ATOM 1962 O O . ASN A 1 248 ? 18.206 3.546 -3.888 1.00 91.19 248 ASN A O 1
ATOM 1966 N N . LEU A 1 249 ? 16.112 3.306 -4.674 1.00 90.38 249 LEU A N 1
ATOM 1967 C CA . LEU A 1 249 ? 15.447 3.680 -3.415 1.00 90.38 249 LEU A CA 1
ATOM 1968 C C . LEU A 1 249 ? 15.667 2.635 -2.309 1.00 90.38 249 LEU A C 1
ATOM 1970 O O . LEU A 1 249 ? 15.912 3.012 -1.164 1.00 90.38 249 LEU A O 1
ATOM 1974 N N . LEU A 1 250 ? 15.602 1.345 -2.656 1.00 89.06 250 LEU A N 1
ATOM 1975 C CA . LEU A 1 250 ? 15.869 0.226 -1.740 1.00 89.06 250 LEU A CA 1
ATOM 1976 C C . LEU A 1 250 ? 17.343 0.161 -1.329 1.00 89.06 250 LEU A C 1
ATOM 1978 O O . LEU A 1 250 ? 17.671 0.034 -0.154 1.00 89.06 250 LEU A O 1
ATOM 1982 N N . CYS A 1 251 ? 18.247 0.295 -2.298 1.00 90.44 251 CYS A N 1
ATOM 1983 C CA . CYS A 1 251 ? 19.686 0.277 -2.068 1.00 90.44 251 CYS A CA 1
ATOM 1984 C C . CYS A 1 251 ? 20.114 1.422 -1.140 1.00 90.44 251 CYS A C 1
ATOM 1986 O O . CYS A 1 251 ? 20.905 1.207 -0.224 1.00 90.44 251 CYS A O 1
ATOM 1988 N N . ALA A 1 252 ? 19.541 2.617 -1.316 1.00 88.62 252 ALA A N 1
ATOM 1989 C CA . ALA A 1 252 ? 19.772 3.742 -0.417 1.00 88.62 252 ALA A CA 1
ATOM 1990 C C . ALA A 1 252 ? 19.393 3.416 1.043 1.00 88.62 252 ALA A C 1
ATOM 1992 O O . ALA A 1 252 ? 20.154 3.748 1.951 1.00 88.62 252 ALA A O 1
ATOM 1993 N N . ASP A 1 253 ? 18.267 2.729 1.271 1.00 88.94 253 ASP A N 1
ATOM 1994 C CA . ASP A 1 253 ? 17.841 2.304 2.614 1.00 88.94 253 ASP A CA 1
ATOM 1995 C C . ASP A 1 253 ? 18.792 1.249 3.187 1.00 88.94 253 ASP A C 1
ATOM 1997 O O . ASP A 1 253 ? 19.254 1.381 4.319 1.00 88.94 253 ASP A O 1
ATOM 2001 N N . ASN A 1 254 ? 19.178 0.258 2.377 1.00 86.19 254 ASN A N 1
ATOM 2002 C CA . ASN A 1 254 ? 20.140 -0.772 2.770 1.00 86.19 254 ASN A CA 1
ATOM 2003 C C . ASN A 1 254 ? 21.492 -0.174 3.191 1.00 86.19 254 ASN A C 1
ATOM 2005 O O . ASN A 1 254 ? 22.084 -0.628 4.175 1.00 86.19 254 ASN A O 1
ATOM 2009 N N . VAL A 1 255 ? 21.985 0.844 2.473 1.00 86.56 255 VAL A N 1
ATOM 2010 C CA . VAL A 1 255 ? 23.209 1.569 2.846 1.00 86.56 255 VAL A CA 1
ATOM 2011 C C . VAL A 1 255 ? 23.024 2.230 4.208 1.00 86.56 255 VAL A C 1
ATOM 2013 O O . VAL A 1 255 ? 23.806 1.953 5.114 1.00 86.56 255 VAL A O 1
ATOM 2016 N N . ILE A 1 256 ? 21.974 3.033 4.397 1.00 85.75 256 ILE A N 1
ATOM 2017 C CA . ILE A 1 256 ? 21.709 3.706 5.680 1.00 85.75 256 ILE A CA 1
ATOM 2018 C C . ILE A 1 256 ? 21.622 2.686 6.822 1.00 85.75 256 ILE A C 1
ATOM 2020 O O . ILE A 1 256 ? 22.326 2.815 7.823 1.00 85.75 256 ILE A O 1
ATOM 2024 N N . PHE A 1 257 ? 20.835 1.623 6.648 1.00 84.75 257 PHE A N 1
ATOM 2025 C CA . PHE A 1 257 ? 20.671 0.564 7.639 1.00 84.75 257 PHE A CA 1
ATOM 2026 C C . PHE A 1 257 ? 22.004 -0.105 8.006 1.00 84.75 257 PHE A C 1
ATOM 2028 O O . PHE A 1 257 ? 22.311 -0.281 9.185 1.00 84.75 257 PHE A O 1
ATOM 2035 N N . THR A 1 258 ? 22.830 -0.434 7.010 1.00 84.94 258 THR A N 1
ATOM 2036 C CA . THR A 1 258 ? 24.144 -1.062 7.225 1.00 84.94 258 THR A CA 1
ATOM 2037 C C . THR A 1 258 ? 25.046 -0.174 8.077 1.00 84.94 258 THR A C 1
ATOM 2039 O O . THR A 1 258 ? 25.639 -0.645 9.050 1.00 84.94 258 THR A O 1
ATOM 2042 N N . TRP A 1 259 ? 25.110 1.121 7.763 1.00 85.38 259 TRP A N 1
ATOM 2043 C CA . TRP A 1 259 ? 25.897 2.079 8.537 1.00 85.38 259 TRP A CA 1
ATOM 2044 C C . TRP A 1 259 ? 25.346 2.223 9.962 1.00 85.38 259 TRP A C 1
ATOM 2046 O O . TRP A 1 259 ? 26.106 2.157 10.925 1.00 85.38 259 TRP A O 1
ATOM 2056 N N . GLN A 1 260 ? 24.026 2.298 10.141 1.00 84.69 260 GLN A N 1
ATOM 2057 C CA . GLN A 1 260 ? 23.413 2.339 11.474 1.00 84.69 260 GLN A CA 1
ATOM 2058 C C . GLN A 1 260 ? 23.755 1.105 12.324 1.00 84.69 260 GLN A C 1
ATOM 2060 O O . GLN A 1 260 ? 24.019 1.236 13.524 1.00 84.69 260 GLN A O 1
ATOM 2065 N N . VAL A 1 261 ? 23.783 -0.091 11.727 1.00 83.88 261 VAL A N 1
ATOM 2066 C CA . VAL A 1 261 ? 24.193 -1.326 12.412 1.00 83.88 261 VAL A CA 1
ATOM 2067 C C . VAL A 1 261 ? 25.667 -1.261 12.822 1.00 83.88 261 VAL A C 1
ATOM 2069 O O . VAL A 1 261 ? 25.978 -1.552 13.977 1.00 83.88 261 VAL A O 1
ATOM 2072 N N . MET A 1 262 ? 26.563 -0.813 11.934 1.00 78.88 262 MET A N 1
AT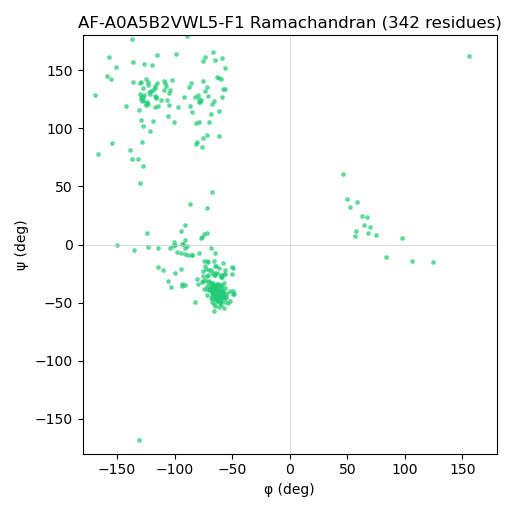OM 2073 C CA . MET A 1 262 ? 27.996 -0.663 12.236 1.00 78.88 262 MET A CA 1
ATOM 2074 C C . MET A 1 262 ? 28.258 0.326 13.381 1.00 78.88 262 MET A C 1
ATOM 2076 O O . MET A 1 262 ? 29.081 0.047 14.257 1.00 78.88 262 MET A O 1
ATOM 2080 N N . HIS A 1 263 ? 27.532 1.448 13.415 1.00 81.38 263 HIS A N 1
ATOM 2081 C CA . HIS A 1 263 ? 27.602 2.417 14.513 1.00 81.38 263 HIS A CA 1
ATOM 2082 C C . HIS A 1 263 ? 27.188 1.779 15.847 1.00 81.38 263 HIS A C 1
ATOM 2084 O O . HIS A 1 263 ? 27.906 1.887 16.839 1.00 81.38 263 HIS A O 1
ATOM 2090 N N . LYS A 1 264 ? 26.045 1.075 15.871 1.00 82.38 264 LYS A N 1
ATOM 2091 C CA . LYS A 1 264 ? 25.480 0.483 17.096 1.00 82.38 264 LYS A CA 1
ATOM 2092 C C . LYS A 1 264 ? 26.279 -0.705 17.632 1.00 82.38 264 LYS A C 1
ATOM 2094 O O . LYS A 1 264 ? 26.376 -0.858 18.844 1.00 82.38 264 LYS A O 1
ATOM 2099 N N . GLN A 1 265 ? 26.785 -1.570 16.755 1.00 78.00 265 GLN A N 1
ATOM 2100 C CA . GLN A 1 265 ? 27.406 -2.835 17.164 1.00 78.00 265 GLN A CA 1
ATOM 2101 C C . GLN A 1 265 ? 28.909 -2.727 17.387 1.00 78.00 265 GLN A C 1
ATOM 2103 O O . GLN A 1 265 ? 29.443 -3.426 18.244 1.00 78.00 265 GLN A O 1
ATOM 2108 N N . SER A 1 266 ? 29.603 -1.899 16.607 1.00 61.38 266 SER A N 1
ATOM 2109 C CA . SER A 1 266 ? 31.065 -1.942 16.570 1.00 61.38 266 SER A CA 1
ATOM 2110 C C . SER A 1 266 ? 31.730 -0.686 17.120 1.00 61.38 266 SER A C 1
ATOM 2112 O O . SER A 1 266 ? 32.919 -0.729 17.407 1.00 61.38 266 SER A O 1
ATOM 2114 N N . GLY A 1 267 ? 31.017 0.446 17.216 1.00 67.00 267 GLY A N 1
ATOM 2115 C CA . GLY A 1 267 ? 31.651 1.749 17.469 1.00 67.00 267 GLY A CA 1
ATOM 2116 C C . GLY A 1 267 ? 32.708 2.124 16.416 1.00 67.00 267 GLY A C 1
ATOM 2117 O O . GLY A 1 267 ? 33.472 3.063 16.613 1.00 67.00 267 GLY A O 1
ATOM 2118 N N . ASN A 1 268 ? 32.757 1.385 15.298 1.00 70.81 268 ASN A N 1
ATOM 2119 C CA . ASN A 1 268 ? 33.761 1.509 14.237 1.00 70.81 268 ASN A CA 1
ATOM 2120 C C . ASN A 1 268 ? 33.583 2.781 13.407 1.00 70.81 268 ASN A C 1
ATOM 2122 O O . ASN A 1 268 ? 34.470 3.140 12.637 1.00 70.81 268 ASN A O 1
ATOM 2126 N N . ILE A 1 269 ? 32.428 3.427 13.534 1.00 79.81 269 ILE A N 1
ATOM 2127 C CA . ILE A 1 269 ? 32.120 4.690 12.886 1.00 79.81 269 ILE A CA 1
ATOM 2128 C C . ILE A 1 269 ? 31.578 5.665 13.925 1.00 79.81 269 ILE A C 1
ATOM 2130 O O . ILE A 1 269 ? 30.797 5.285 14.800 1.00 79.81 269 ILE A O 1
ATOM 2134 N N . SER A 1 270 ? 32.003 6.922 13.837 1.00 85.88 270 SER A N 1
ATOM 2135 C CA . SER A 1 270 ? 31.480 7.997 14.671 1.00 85.88 270 SER A CA 1
ATOM 2136 C C . SER A 1 270 ? 30.073 8.403 14.225 1.00 85.88 270 SER A C 1
ATOM 2138 O O . SER A 1 270 ? 29.657 8.160 13.088 1.00 85.88 270 SER A O 1
ATOM 2140 N N . TYR A 1 271 ? 29.344 9.087 15.108 1.00 88.00 271 TYR A N 1
ATOM 2141 C CA . TYR A 1 271 ? 28.061 9.702 14.765 1.00 88.00 271 TYR A CA 1
ATOM 2142 C C . TYR A 1 271 ? 28.180 10.668 13.570 1.00 88.00 271 TYR A C 1
ATOM 2144 O O . TYR A 1 271 ? 27.316 10.690 12.702 1.00 88.00 271 TYR A O 1
ATOM 2152 N N . GLU A 1 272 ? 29.279 11.420 13.477 1.00 88.12 272 GLU A N 1
ATOM 2153 C CA . GLU A 1 272 ? 29.542 12.354 12.371 1.00 88.12 272 GLU A CA 1
ATOM 2154 C C . GLU A 1 272 ? 29.717 11.627 11.027 1.00 88.12 272 GLU A C 1
ATOM 2156 O O . GLU A 1 272 ? 29.270 12.107 9.983 1.00 88.12 272 GLU A O 1
ATOM 2161 N N . GLN A 1 273 ? 30.336 10.442 11.038 1.00 85.12 273 GLN A N 1
ATOM 2162 C CA . GLN A 1 273 ? 30.468 9.602 9.845 1.00 85.12 273 GLN A CA 1
ATOM 2163 C C . GLN A 1 273 ? 29.115 9.027 9.407 1.00 85.12 273 GLN A C 1
ATOM 2165 O O . GLN A 1 273 ? 28.833 8.971 8.209 1.00 85.12 273 GLN A O 1
ATOM 2170 N N . LEU A 1 274 ? 28.262 8.642 10.361 1.00 83.88 274 LEU A N 1
ATOM 2171 C CA . LEU A 1 274 ? 26.899 8.198 10.072 1.00 83.88 274 LEU A CA 1
ATOM 2172 C C . LEU A 1 274 ? 26.061 9.345 9.482 1.00 83.88 274 LEU A C 1
ATOM 2174 O O . LEU A 1 274 ? 25.524 9.201 8.388 1.00 83.88 274 LEU A O 1
ATOM 2178 N N . ASP A 1 275 ? 26.023 10.498 10.152 1.00 87.69 275 ASP A N 1
ATOM 2179 C CA . ASP A 1 275 ? 25.258 11.679 9.724 1.00 87.69 275 ASP A CA 1
ATOM 2180 C C . ASP A 1 275 ? 25.700 12.191 8.340 1.00 87.69 275 ASP A C 1
ATOM 2182 O O . ASP A 1 275 ? 24.868 12.469 7.474 1.00 87.69 275 ASP A O 1
ATOM 2186 N N . SER A 1 276 ? 27.010 12.261 8.077 1.00 87.44 276 SER A N 1
ATOM 2187 C CA . SER A 1 276 ? 27.529 12.652 6.755 1.00 87.44 276 SER A CA 1
ATOM 2188 C C . SER A 1 276 ? 27.185 11.643 5.655 1.00 87.44 276 SER A C 1
ATOM 2190 O O . SER A 1 276 ? 26.868 12.046 4.530 1.00 87.44 276 SER A O 1
ATOM 2192 N N . THR A 1 277 ? 27.187 10.345 5.967 1.00 84.31 277 THR A N 1
ATOM 2193 C CA . THR A 1 277 ? 26.780 9.301 5.020 1.00 84.31 277 THR A CA 1
ATOM 2194 C C . THR A 1 277 ? 25.293 9.391 4.709 1.00 84.31 277 THR A C 1
ATOM 2196 O O . THR A 1 277 ? 24.927 9.436 3.536 1.00 84.31 277 THR A O 1
ATOM 2199 N N . GLU A 1 278 ? 24.435 9.488 5.728 1.00 85.50 278 GLU A N 1
ATOM 2200 C CA . GLU A 1 278 ? 22.989 9.639 5.540 1.00 85.50 278 GLU A CA 1
ATOM 2201 C C . GLU A 1 278 ? 22.672 10.879 4.691 1.00 85.50 278 GLU A C 1
ATOM 2203 O O . GLU A 1 278 ? 21.938 10.786 3.706 1.00 85.50 278 GLU A O 1
ATOM 2208 N N . LYS A 1 279 ? 23.306 12.024 4.979 1.00 88.00 279 LYS A N 1
ATOM 2209 C CA . LYS A 1 279 ? 23.174 13.243 4.162 1.00 88.00 279 LYS A CA 1
ATOM 2210 C C . LYS A 1 279 ? 23.589 13.024 2.710 1.00 88.00 279 LYS A C 1
ATOM 2212 O O . LYS A 1 279 ? 22.894 13.485 1.807 1.00 88.00 279 LYS A O 1
ATOM 2217 N N . THR A 1 280 ? 24.694 12.320 2.477 1.00 87.81 280 THR A N 1
ATOM 2218 C CA . THR A 1 280 ? 25.185 12.021 1.123 1.00 87.81 280 THR A CA 1
ATOM 2219 C C . THR A 1 280 ? 24.204 11.127 0.367 1.00 87.81 280 THR A C 1
ATOM 2221 O O . THR A 1 280 ? 23.860 11.417 -0.777 1.00 87.81 280 THR A O 1
ATOM 2224 N N . VAL A 1 281 ? 23.687 10.078 1.013 1.00 84.00 281 VAL A N 1
ATOM 2225 C CA . VAL A 1 281 ? 22.675 9.191 0.422 1.00 84.00 281 VAL A CA 1
ATOM 2226 C C . VAL A 1 281 ? 21.416 9.980 0.052 1.00 84.00 281 VAL A C 1
ATOM 2228 O O . VAL A 1 281 ? 20.927 9.860 -1.072 1.00 84.00 281 VAL A O 1
ATOM 2231 N N . LEU A 1 282 ? 20.935 10.849 0.946 1.00 87.06 282 LEU A N 1
ATOM 2232 C CA . LEU A 1 282 ? 19.736 11.663 0.724 1.00 87.06 282 LEU A CA 1
ATOM 2233 C C . LEU A 1 282 ? 19.902 12.728 -0.376 1.00 87.06 282 LEU A C 1
ATOM 2235 O O . LEU A 1 282 ? 18.914 13.117 -1.000 1.00 87.06 282 LEU A O 1
ATOM 2239 N N . GLN A 1 283 ? 21.130 13.174 -0.663 1.00 86.88 283 GLN A N 1
ATOM 2240 C CA . GLN A 1 283 ? 21.417 14.041 -1.815 1.00 86.88 283 GLN A CA 1
ATOM 2241 C C . GLN A 1 283 ? 21.281 13.300 -3.154 1.00 86.88 283 GLN A C 1
ATOM 2243 O O . GLN A 1 283 ? 20.893 13.903 -4.155 1.00 86.88 283 GLN A O 1
ATOM 2248 N N . ILE A 1 284 ? 21.573 11.997 -3.180 1.00 85.31 284 ILE A N 1
ATOM 2249 C CA . ILE A 1 284 ? 21.458 11.158 -4.381 1.00 85.31 284 ILE A CA 1
ATOM 2250 C C . ILE A 1 284 ? 20.001 10.706 -4.564 1.00 85.31 284 ILE A C 1
ATOM 2252 O O . ILE A 1 284 ? 19.417 10.853 -5.646 1.00 85.31 284 ILE A O 1
ATOM 2256 N N . VAL A 1 285 ? 19.410 10.177 -3.489 1.00 86.25 285 VAL A N 1
ATOM 2257 C CA . VAL A 1 285 ? 18.070 9.595 -3.446 1.00 86.25 285 VAL A CA 1
ATOM 2258 C C . VAL A 1 285 ? 17.260 10.233 -2.308 1.00 86.25 285 VAL A C 1
ATOM 2260 O O . VAL A 1 285 ? 17.404 9.841 -1.152 1.00 86.25 285 VAL A O 1
ATOM 2263 N N . PRO A 1 286 ? 16.355 11.181 -2.609 1.00 75.50 286 PRO A N 1
ATOM 2264 C CA . PRO A 1 286 ? 15.703 12.015 -1.592 1.00 75.50 286 PRO A CA 1
ATOM 2265 C C . PRO A 1 286 ? 14.610 11.324 -0.750 1.00 75.50 286 PRO A C 1
ATOM 2267 O O . PRO A 1 286 ? 13.900 11.990 0.001 1.00 75.50 286 PRO A O 1
ATOM 2270 N N . SER A 1 287 ? 14.438 10.005 -0.855 1.00 83.19 287 SER A N 1
ATOM 2271 C CA . SER A 1 287 ? 13.424 9.253 -0.105 1.00 83.19 287 SER A CA 1
ATOM 2272 C C . SER A 1 287 ? 13.697 7.745 -0.202 1.00 83.19 287 SER A C 1
ATOM 2274 O O . SER A 1 287 ? 13.063 7.057 -1.009 1.00 83.19 287 SER A O 1
ATOM 2276 N N . PRO A 1 288 ? 14.674 7.222 0.561 1.00 87.75 288 PRO A N 1
ATOM 2277 C CA . PRO A 1 288 ? 14.916 5.787 0.651 1.00 87.75 288 PRO A CA 1
ATOM 2278 C C . PRO A 1 288 ? 13.653 5.040 1.093 1.00 87.75 288 PRO A C 1
ATOM 2280 O O . PRO A 1 288 ? 12.778 5.605 1.759 1.00 87.75 288 PRO A O 1
ATOM 2283 N N . ILE A 1 289 ? 13.527 3.783 0.677 1.00 86.19 289 ILE A N 1
ATOM 2284 C CA . ILE A 1 289 ? 12.374 2.947 1.014 1.00 86.19 289 ILE A CA 1
ATOM 2285 C C . ILE A 1 289 ? 12.882 1.624 1.544 1.00 86.19 289 ILE A C 1
ATOM 2287 O O . ILE A 1 289 ? 13.667 0.960 0.879 1.00 86.19 289 ILE A O 1
ATOM 2291 N N . ASN A 1 290 ? 12.374 1.210 2.696 1.00 88.75 290 ASN A N 1
ATOM 2292 C CA . ASN A 1 290 ? 12.676 -0.104 3.225 1.00 88.75 290 ASN A CA 1
ATOM 2293 C C . ASN A 1 290 ? 11.914 -1.209 2.474 1.00 88.75 290 ASN A C 1
ATOM 2295 O O . ASN A 1 290 ? 10.727 -1.082 2.166 1.00 88.75 290 ASN A O 1
ATOM 2299 N N . GLN A 1 291 ? 12.581 -2.337 2.238 1.00 86.81 291 GLN A N 1
ATOM 2300 C CA . GLN A 1 291 ? 12.030 -3.496 1.529 1.00 86.81 291 GLN A CA 1
ATOM 2301 C C . GLN A 1 291 ? 10.741 -4.091 2.137 1.00 86.81 291 GLN A C 1
ATOM 2303 O O . GLN A 1 291 ? 9.941 -4.704 1.426 1.00 86.81 291 GLN A O 1
ATOM 2308 N N . TYR A 1 292 ? 10.494 -3.920 3.439 1.00 88.38 292 TYR A N 1
ATOM 2309 C CA . TYR A 1 292 ? 9.257 -4.380 4.086 1.00 88.38 292 TYR A CA 1
ATOM 2310 C C . TYR A 1 292 ? 8.047 -3.505 3.747 1.00 88.38 292 TYR A C 1
ATOM 2312 O O . TYR A 1 292 ? 6.909 -3.922 3.940 1.00 88.38 292 TYR A O 1
ATOM 2320 N N . PHE A 1 293 ? 8.286 -2.318 3.192 1.00 88.31 293 PHE A N 1
ATOM 2321 C CA . PHE A 1 293 ? 7.262 -1.356 2.807 1.00 88.31 293 PHE A CA 1
ATOM 2322 C C . PHE A 1 293 ? 7.007 -1.295 1.299 1.00 88.31 293 PHE A C 1
ATOM 2324 O O . PHE A 1 293 ? 6.117 -0.556 0.874 1.00 88.31 293 PHE A O 1
ATOM 2331 N N . MET A 1 294 ? 7.763 -2.063 0.506 1.00 90.75 294 MET A N 1
ATOM 2332 C CA . MET A 1 294 ? 7.673 -2.062 -0.951 1.00 90.75 294 MET A CA 1
ATOM 2333 C C . MET A 1 294 ? 7.712 -3.470 -1.557 1.00 90.75 294 MET A C 1
ATOM 2335 O O . MET A 1 294 ? 8.725 -3.871 -2.135 1.00 90.75 294 MET A O 1
ATOM 2339 N N . PRO A 1 295 ? 6.629 -4.252 -1.435 1.00 93.00 295 PRO A N 1
ATOM 2340 C CA . PRO A 1 295 ? 6.471 -5.460 -2.217 1.00 93.00 295 PRO A CA 1
ATOM 2341 C C . PRO A 1 295 ? 6.427 -5.135 -3.714 1.00 93.00 295 PRO A C 1
ATOM 2343 O O . PRO A 1 295 ? 5.838 -4.144 -4.160 1.00 93.00 295 PRO A O 1
ATOM 2346 N N . ALA A 1 296 ? 7.030 -6.027 -4.489 1.00 93.88 296 ALA A N 1
ATOM 2347 C CA . ALA A 1 296 ? 6.996 -6.000 -5.937 1.00 93.88 296 ALA A CA 1
ATOM 2348 C C . ALA A 1 296 ? 6.586 -7.383 -6.438 1.00 93.88 296 ALA A C 1
ATOM 2350 O O . ALA A 1 296 ? 7.201 -8.387 -6.063 1.00 93.88 296 ALA A O 1
ATOM 2351 N N . TYR A 1 297 ? 5.555 -7.426 -7.278 1.00 94.06 297 TYR A N 1
ATOM 2352 C CA . TYR A 1 297 ? 5.009 -8.659 -7.829 1.00 94.06 297 TYR A CA 1
AT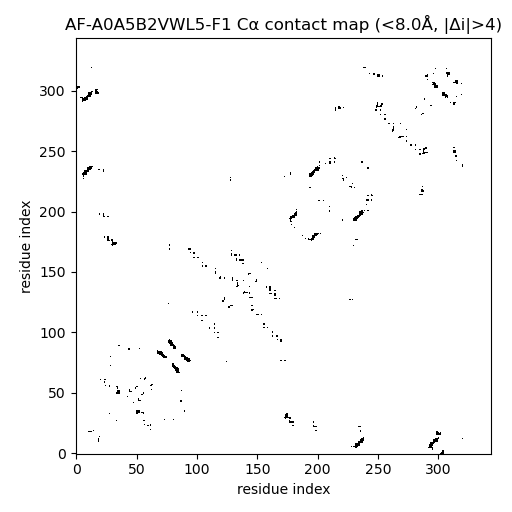OM 2353 C C . TYR A 1 297 ? 5.029 -8.633 -9.347 1.00 94.06 297 TYR A C 1
ATOM 2355 O O . TYR A 1 297 ? 4.620 -7.647 -9.959 1.00 94.06 297 TYR A O 1
ATOM 2363 N N . ARG A 1 298 ? 5.416 -9.751 -9.952 1.00 91.75 298 ARG A N 1
ATOM 2364 C CA . ARG A 1 298 ? 5.081 -10.051 -11.335 1.00 91.75 298 ARG A CA 1
ATOM 2365 C C . ARG A 1 298 ? 3.682 -10.639 -11.387 1.00 91.75 298 ARG A C 1
ATOM 2367 O O . ARG A 1 298 ? 3.404 -11.621 -10.704 1.00 91.75 298 ARG A O 1
ATOM 2374 N N . ILE A 1 299 ? 2.826 -10.065 -12.217 1.00 90.62 299 ILE A N 1
ATOM 2375 C CA . ILE A 1 299 ? 1.494 -10.581 -12.501 1.00 90.62 299 ILE A CA 1
ATOM 2376 C C . ILE A 1 299 ? 1.519 -11.226 -13.883 1.00 90.62 299 ILE A C 1
ATOM 2378 O O . ILE A 1 299 ? 1.825 -10.559 -14.875 1.00 90.62 299 ILE A O 1
ATOM 2382 N N . ALA A 1 300 ? 1.206 -12.517 -13.935 1.00 85.12 300 ALA A N 1
ATOM 2383 C CA . ALA A 1 300 ? 1.110 -13.311 -15.155 1.00 85.12 300 ALA A CA 1
ATOM 2384 C C . ALA A 1 300 ? 0.167 -14.500 -14.919 1.00 85.12 300 ALA A C 1
ATOM 2386 O O . ALA A 1 300 ? 0.136 -15.058 -13.824 1.00 85.12 300 ALA A O 1
ATOM 2387 N N . ASP A 1 301 ? -0.628 -14.863 -15.928 1.00 81.88 301 ASP A N 1
ATOM 2388 C CA . ASP A 1 301 ? -1.500 -16.050 -15.920 1.00 81.88 301 ASP A CA 1
ATOM 2389 C C . ASP A 1 301 ? -2.399 -16.189 -14.675 1.00 81.88 301 ASP A C 1
ATOM 2391 O O . ASP A 1 301 ? -2.588 -17.272 -14.116 1.00 81.88 301 ASP A O 1
ATOM 2395 N N . GLY A 1 302 ? -2.946 -15.064 -14.197 1.00 81.44 302 GLY A N 1
ATOM 2396 C CA . GLY A 1 302 ? -3.815 -15.026 -13.014 1.00 81.44 302 GLY A CA 1
ATOM 2397 C C . GLY A 1 302 ? -3.096 -15.304 -11.688 1.00 81.44 302 GLY A C 1
ATOM 2398 O O . GLY A 1 302 ? -3.745 -15.589 -10.676 1.00 81.44 302 GLY A O 1
ATOM 2399 N N . ARG A 1 303 ? -1.762 -15.239 -11.677 1.00 86.94 303 ARG A N 1
ATOM 2400 C CA . ARG A 1 303 ? -0.908 -15.420 -10.502 1.00 86.94 303 ARG A CA 1
ATOM 2401 C C . ARG A 1 303 ? -0.087 -14.164 -10.240 1.00 86.94 303 ARG A C 1
ATOM 2403 O O . ARG A 1 303 ? 0.202 -13.390 -11.149 1.00 86.94 303 ARG A O 1
ATOM 2410 N N . ALA A 1 304 ? 0.297 -14.007 -8.980 1.00 91.44 304 ALA A N 1
ATOM 2411 C CA . ALA A 1 304 ? 1.252 -13.011 -8.534 1.00 91.44 304 ALA A CA 1
ATOM 2412 C C . ALA A 1 304 ? 2.476 -13.729 -7.967 1.00 91.44 304 ALA A C 1
ATOM 2414 O O . ALA A 1 304 ? 2.341 -14.589 -7.096 1.00 91.44 304 ALA A O 1
ATOM 2415 N N . GLU A 1 305 ? 3.656 -13.382 -8.460 1.00 92.00 305 GLU A N 1
ATOM 2416 C CA . GLU A 1 305 ? 4.932 -13.901 -7.983 1.00 92.00 305 GLU A CA 1
ATOM 2417 C C . GLU A 1 305 ? 5.756 -12.750 -7.408 1.00 92.00 305 GLU A C 1
ATOM 2419 O O . GLU A 1 305 ? 5.951 -11.737 -8.075 1.00 92.00 305 GLU A O 1
ATOM 2424 N N . SER A 1 306 ? 6.252 -12.884 -6.175 1.00 92.62 306 SER A N 1
ATOM 2425 C CA . SER A 1 306 ? 7.159 -11.882 -5.609 1.00 92.62 306 SER A CA 1
ATOM 2426 C C . SER A 1 306 ? 8.470 -11.856 -6.391 1.00 92.62 306 SER A C 1
ATOM 2428 O O . SER A 1 306 ? 9.192 -12.851 -6.439 1.00 92.62 306 SER A O 1
ATOM 2430 N N . ILE A 1 307 ? 8.814 -10.683 -6.910 1.00 92.56 307 ILE A N 1
ATOM 2431 C CA . ILE A 1 307 ? 10.091 -10.418 -7.586 1.00 92.56 307 ILE A CA 1
ATOM 2432 C C . ILE A 1 307 ? 11.104 -9.717 -6.676 1.00 92.56 307 ILE A C 1
ATOM 2434 O O . ILE A 1 307 ? 12.231 -9.443 -7.077 1.00 92.56 307 ILE A O 1
ATOM 2438 N N . LEU A 1 308 ? 10.730 -9.435 -5.427 1.00 91.31 308 LEU A N 1
ATOM 2439 C CA . LEU A 1 308 ? 11.645 -8.929 -4.411 1.00 91.31 308 LEU A CA 1
ATOM 2440 C C . LEU A 1 308 ? 12.485 -10.077 -3.828 1.00 91.31 308 LEU A C 1
ATOM 2442 O O . LEU A 1 308 ? 11.948 -11.032 -3.259 1.00 91.31 308 LEU A O 1
ATOM 2446 N N . ASN A 1 309 ? 13.807 -9.965 -3.920 1.00 89.19 309 ASN A N 1
ATOM 2447 C CA . ASN A 1 309 ? 14.743 -10.827 -3.219 1.00 89.19 309 ASN A CA 1
ATOM 2448 C C . ASN A 1 309 ? 14.911 -10.348 -1.770 1.00 89.19 309 ASN A C 1
ATOM 2450 O O . ASN A 1 309 ? 15.606 -9.371 -1.502 1.00 89.19 309 ASN A O 1
ATOM 2454 N N . ARG A 1 310 ? 14.296 -11.057 -0.819 1.00 87.19 310 ARG A N 1
ATOM 2455 C CA . ARG A 1 310 ? 14.317 -10.695 0.609 1.00 87.19 310 ARG A CA 1
ATOM 2456 C C . ARG A 1 310 ? 15.706 -10.770 1.253 1.00 87.19 310 ARG A C 1
ATOM 2458 O O . ARG A 1 310 ? 15.936 -10.057 2.224 1.00 87.19 310 ARG A O 1
ATOM 2465 N N . SER A 1 311 ? 16.627 -11.597 0.745 1.00 84.56 311 SER A N 1
ATOM 2466 C CA . SER A 1 311 ? 17.988 -11.656 1.303 1.00 84.56 311 SER A CA 1
ATOM 2467 C C . SER A 1 311 ? 18.833 -10.452 0.895 1.00 84.56 311 SER A C 1
ATOM 2469 O O . SER A 1 311 ? 19.691 -10.023 1.657 1.00 84.56 311 SER A O 1
ATOM 2471 N N . GLU A 1 312 ? 18.585 -9.904 -0.295 1.00 84.06 312 GLU A N 1
ATOM 2472 C CA . GLU A 1 312 ? 19.292 -8.727 -0.820 1.00 84.06 312 GLU A CA 1
ATOM 2473 C C . GLU A 1 312 ? 18.546 -7.419 -0.521 1.00 84.06 312 GLU A C 1
ATOM 2475 O O . GLU A 1 312 ? 19.134 -6.341 -0.543 1.00 84.06 312 GLU A O 1
ATOM 2480 N N . GLY A 1 313 ? 17.242 -7.497 -0.256 1.00 87.25 313 GLY A N 1
ATOM 2481 C CA . GLY A 1 313 ? 16.362 -6.339 -0.140 1.00 87.25 313 GLY A CA 1
ATOM 2482 C C . GLY A 1 313 ? 16.160 -5.585 -1.452 1.00 87.25 313 GLY A C 1
ATOM 248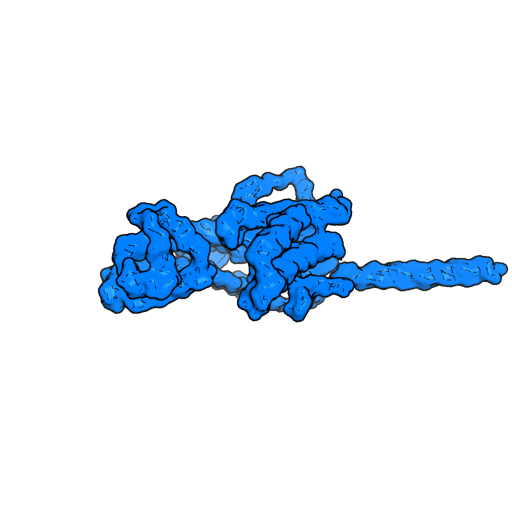3 O O . GLY A 1 313 ? 15.837 -4.404 -1.413 1.00 87.25 313 GLY A O 1
ATOM 2484 N N . LEU A 1 314 ? 16.355 -6.244 -2.599 1.00 88.38 314 LEU A N 1
ATOM 2485 C CA . LEU A 1 314 ? 16.282 -5.652 -3.939 1.00 88.38 314 LEU A CA 1
ATOM 2486 C C . LEU A 1 314 ? 15.316 -6.429 -4.837 1.00 88.38 314 LEU A C 1
ATOM 2488 O O . LEU A 1 314 ? 15.061 -7.613 -4.629 1.00 88.38 314 LEU A O 1
ATOM 2492 N N . ILE A 1 315 ? 14.771 -5.769 -5.853 1.00 89.00 315 ILE A N 1
ATOM 2493 C CA . ILE A 1 315 ? 13.990 -6.394 -6.924 1.00 89.00 315 ILE A CA 1
ATOM 2494 C C . ILE A 1 315 ? 14.954 -7.153 -7.847 1.00 89.00 315 ILE A C 1
ATOM 2496 O O . ILE A 1 315 ? 15.977 -6.599 -8.257 1.00 89.00 315 ILE A O 1
ATOM 2500 N N . ARG A 1 316 ? 14.633 -8.408 -8.175 1.00 81.69 316 ARG A N 1
ATOM 2501 C CA . ARG A 1 316 ? 15.459 -9.301 -9.000 1.00 81.69 316 ARG A CA 1
ATOM 2502 C C . ARG A 1 316 ? 15.736 -8.710 -10.387 1.00 81.69 316 ARG A C 1
ATOM 2504 O O . ARG A 1 316 ? 14.842 -8.230 -11.086 1.00 81.69 316 ARG A O 1
ATOM 2511 N N . HIS A 1 317 ? 16.999 -8.788 -10.801 1.00 59.38 317 HIS A N 1
ATOM 2512 C CA . HIS A 1 317 ? 17.436 -8.431 -12.149 1.00 59.38 317 HIS A CA 1
ATOM 2513 C C . HIS A 1 317 ? 17.075 -9.559 -13.131 1.00 59.38 317 HIS A C 1
ATOM 2515 O O . HIS A 1 317 ? 17.475 -10.698 -12.921 1.00 59.38 317 HIS A O 1
ATOM 2521 N N . GLY A 1 318 ? 16.331 -9.248 -14.198 1.00 56.03 318 GLY A N 1
ATOM 2522 C CA . GLY A 1 318 ? 15.911 -10.223 -15.225 1.00 56.03 318 GLY A CA 1
ATOM 2523 C C . GLY A 1 318 ? 14.399 -10.297 -15.444 1.00 56.03 318 GLY A C 1
ATOM 2524 O O . GLY A 1 318 ? 13.940 -10.718 -16.500 1.00 56.03 318 GLY A O 1
ATOM 2525 N N . ASP A 1 319 ? 13.616 -9.749 -14.519 1.00 54.09 319 ASP A N 1
ATOM 2526 C CA . ASP A 1 319 ? 12.156 -9.889 -14.500 1.00 54.09 319 ASP A CA 1
ATOM 2527 C C . ASP A 1 319 ? 11.408 -9.011 -15.522 1.00 54.09 319 ASP A C 1
ATOM 2529 O O . ASP A 1 319 ? 10.184 -8.976 -15.559 1.00 54.09 319 ASP A O 1
ATOM 2533 N N . THR A 1 320 ? 12.133 -8.331 -16.399 1.00 52.28 320 THR A N 1
ATOM 2534 C CA . THR A 1 320 ? 11.606 -7.587 -17.558 1.00 52.28 320 THR A CA 1
ATOM 2535 C C . THR A 1 320 ? 12.218 -8.067 -18.878 1.00 52.28 320 THR A C 1
ATOM 2537 O O . THR A 1 320 ? 11.856 -7.565 -19.939 1.00 52.28 320 THR A O 1
ATOM 2540 N N . GLY A 1 321 ? 13.146 -9.032 -18.819 1.00 46.66 321 GLY A N 1
ATOM 2541 C CA . GLY A 1 321 ? 14.067 -9.363 -19.904 1.00 46.66 321 GLY A CA 1
ATOM 2542 C C . GLY A 1 321 ? 13.669 -10.539 -20.793 1.00 46.66 321 GLY A C 1
ATOM 2543 O O . GLY A 1 321 ? 14.345 -10.761 -21.791 1.00 46.66 321 GLY A O 1
ATOM 2544 N N . GLU A 1 322 ? 12.599 -11.281 -20.492 1.00 49.06 322 GLU A N 1
ATOM 2545 C CA . GLU A 1 322 ? 12.225 -12.463 -21.295 1.00 49.06 322 GLU A CA 1
ATOM 2546 C C . GLU A 1 322 ? 11.902 -12.102 -22.753 1.00 49.06 322 GLU A C 1
ATOM 2548 O O . GLU A 1 322 ? 12.309 -12.809 -23.670 1.00 49.06 322 GLU A O 1
ATOM 2553 N N . VAL A 1 323 ? 11.267 -10.948 -22.995 1.00 48.03 323 VAL A N 1
ATOM 2554 C CA . VAL A 1 323 ? 10.967 -10.487 -24.362 1.00 48.03 323 VAL A CA 1
ATOM 2555 C C . VAL A 1 323 ? 12.222 -9.963 -25.065 1.00 48.03 323 VAL A C 1
ATOM 2557 O O . VAL A 1 323 ? 12.409 -10.223 -26.248 1.00 48.03 323 VAL A O 1
ATOM 2560 N N . SER A 1 324 ? 13.119 -9.261 -24.361 1.00 50.03 324 SER A N 1
ATOM 2561 C CA . SER A 1 324 ? 14.380 -8.802 -24.963 1.00 50.03 324 SER A CA 1
ATOM 2562 C C . SER A 1 324 ? 15.351 -9.949 -25.234 1.00 50.03 324 SER A C 1
ATOM 2564 O O . SER A 1 324 ? 16.091 -9.875 -26.204 1.00 50.03 324 SER A O 1
ATOM 2566 N N . GLY A 1 325 ? 15.342 -10.993 -24.399 1.00 51.09 325 GLY A N 1
ATOM 2567 C CA . GLY A 1 325 ? 16.148 -12.197 -24.583 1.00 51.09 325 GLY A CA 1
ATOM 2568 C C . GLY A 1 325 ? 15.708 -12.970 -25.819 1.00 51.09 325 GLY A C 1
ATOM 2569 O O . GLY A 1 325 ? 16.528 -13.198 -26.697 1.00 51.09 325 GLY A O 1
ATOM 2570 N N . ALA A 1 326 ? 14.407 -13.248 -25.948 1.00 53.72 326 ALA A N 1
ATOM 2571 C CA . ALA A 1 326 ? 13.860 -13.927 -27.122 1.00 53.72 326 ALA A CA 1
ATOM 2572 C C . ALA A 1 326 ? 14.063 -13.120 -28.420 1.00 53.72 326 ALA A C 1
ATOM 2574 O O . ALA A 1 326 ? 14.480 -13.671 -29.430 1.00 53.72 326 ALA A O 1
ATOM 2575 N N . LEU A 1 327 ? 13.848 -11.797 -28.394 1.00 50.56 327 LEU A N 1
ATOM 2576 C CA . LEU A 1 327 ? 14.081 -10.943 -29.567 1.00 50.56 327 LEU A CA 1
ATOM 2577 C C . LEU A 1 327 ? 15.569 -10.815 -29.931 1.00 50.56 327 LEU A C 1
ATOM 2579 O O . LEU A 1 327 ? 15.898 -10.688 -31.109 1.00 50.56 327 LEU A O 1
ATOM 2583 N N . ALA A 1 328 ? 16.466 -10.818 -28.942 1.00 52.31 328 ALA A N 1
ATOM 2584 C CA . ALA A 1 328 ? 17.906 -10.816 -29.183 1.00 52.31 328 ALA A CA 1
ATOM 2585 C C . ALA A 1 328 ? 18.388 -12.171 -29.714 1.00 52.31 328 ALA A C 1
ATOM 2587 O O . ALA A 1 328 ? 19.223 -12.192 -30.609 1.00 52.31 328 ALA A O 1
ATOM 2588 N N . GLU A 1 329 ? 17.839 -13.282 -29.217 1.00 63.97 329 GLU A N 1
ATOM 2589 C CA . GLU A 1 329 ? 18.083 -14.622 -29.761 1.00 63.97 329 GLU A CA 1
ATOM 2590 C C . GLU A 1 329 ? 17.607 -14.721 -31.213 1.00 63.97 329 GLU A C 1
ATOM 2592 O O . GLU A 1 329 ? 18.386 -15.125 -32.074 1.00 63.97 329 GLU A O 1
ATOM 2597 N N . ASP A 1 330 ? 16.385 -14.271 -31.513 1.00 73.94 330 ASP A N 1
ATOM 2598 C CA . ASP A 1 330 ? 15.861 -14.224 -32.880 1.00 73.94 330 ASP A CA 1
ATOM 2599 C C . ASP A 1 330 ? 16.751 -13.360 -33.790 1.00 73.94 330 ASP A C 1
ATOM 2601 O O . ASP A 1 330 ? 17.094 -13.769 -34.900 1.00 73.94 330 ASP A O 1
ATOM 2605 N N . PHE A 1 331 ? 17.172 -12.178 -33.325 1.00 61.00 331 PHE A N 1
ATOM 2606 C CA . PHE A 1 331 ? 18.073 -11.306 -34.080 1.00 61.00 331 PHE A CA 1
ATOM 2607 C C . PHE A 1 331 ? 19.442 -11.952 -34.317 1.00 61.00 331 PHE A C 1
ATOM 2609 O O . PHE A 1 331 ? 19.934 -11.911 -35.439 1.00 61.00 331 PHE A O 1
ATOM 2616 N N . GLU A 1 332 ? 20.048 -12.570 -33.304 1.00 66.06 332 GLU A N 1
ATOM 2617 C CA . GLU A 1 332 ? 21.328 -13.273 -33.440 1.00 66.06 332 GLU A CA 1
ATOM 2618 C C . GLU A 1 332 ? 21.222 -14.451 -34.412 1.00 66.06 332 GLU A C 1
ATOM 2620 O O . GLU A 1 332 ? 22.108 -14.651 -35.245 1.00 66.06 332 GLU A O 1
ATOM 2625 N N . VAL A 1 333 ? 20.126 -15.211 -34.373 1.00 81.94 333 VAL A N 1
ATOM 2626 C CA . VAL A 1 333 ? 19.862 -16.275 -35.351 1.00 81.94 333 VAL A CA 1
ATOM 2627 C C . VAL A 1 333 ? 19.785 -15.690 -36.762 1.00 81.94 333 VAL A C 1
ATOM 2629 O O . VAL A 1 333 ? 20.494 -16.157 -37.655 1.00 81.94 333 VAL A O 1
ATOM 2632 N N . LEU A 1 334 ? 18.988 -14.639 -36.967 1.00 78.31 334 LEU A N 1
ATOM 2633 C CA . LEU A 1 334 ? 18.827 -13.992 -38.274 1.00 78.31 334 LEU A CA 1
ATOM 2634 C C . LEU A 1 334 ? 20.135 -13.367 -38.787 1.00 78.31 334 LEU A C 1
ATOM 2636 O O . LEU A 1 334 ? 20.470 -13.518 -39.961 1.00 78.31 334 LEU A O 1
ATOM 2640 N N . PHE A 1 335 ? 20.902 -12.716 -37.917 1.00 61.19 335 PHE A N 1
ATOM 2641 C CA . PHE A 1 335 ? 22.184 -12.092 -38.242 1.00 61.19 335 PHE A CA 1
ATOM 2642 C C . PHE A 1 335 ? 23.259 -13.127 -38.602 1.00 61.19 335 PHE A C 1
ATOM 2644 O O . PHE A 1 335 ? 24.038 -12.934 -39.537 1.00 61.19 335 PHE A O 1
ATOM 2651 N N . ASN A 1 336 ? 23.284 -14.269 -37.910 1.00 73.94 336 ASN A N 1
ATOM 2652 C CA . ASN A 1 336 ? 24.184 -15.367 -38.259 1.00 73.94 336 ASN A CA 1
ATOM 2653 C C . ASN A 1 336 ? 23.802 -16.018 -39.598 1.00 73.94 336 ASN A C 1
ATOM 2655 O O . ASN A 1 336 ? 24.690 -16.368 -40.376 1.00 73.94 336 ASN A O 1
ATOM 2659 N N . MET A 1 337 ? 22.505 -16.127 -39.906 1.00 78.56 337 MET A N 1
ATOM 2660 C CA . MET A 1 337 ? 22.036 -16.590 -41.218 1.00 78.56 337 MET A CA 1
ATOM 2661 C C . MET A 1 337 ? 22.414 -15.617 -42.346 1.00 78.56 337 MET A C 1
ATOM 2663 O O . MET A 1 337 ? 22.829 -16.062 -43.414 1.00 78.56 337 MET A O 1
ATOM 2667 N N . GLU A 1 338 ? 22.324 -14.302 -42.113 1.00 74.00 338 GLU A N 1
ATOM 2668 C CA . GLU A 1 338 ? 22.774 -13.278 -43.067 1.00 74.00 338 GLU A CA 1
ATOM 2669 C C . GLU A 1 338 ? 24.269 -13.425 -43.380 1.00 74.00 338 GLU A C 1
ATOM 2671 O O . GLU A 1 338 ? 24.651 -13.456 -44.550 1.00 74.00 338 GLU A O 1
ATOM 2676 N N . LYS A 1 339 ? 25.113 -13.584 -42.351 1.00 65.38 339 LYS A N 1
ATOM 2677 C CA . LYS A 1 339 ? 26.559 -13.790 -42.530 1.00 65.38 339 LYS A CA 1
ATOM 2678 C C . LYS A 1 339 ? 26.884 -15.043 -43.336 1.00 65.38 339 LYS A C 1
ATOM 2680 O O . LYS A 1 339 ? 27.703 -14.974 -44.242 1.00 65.38 339 LYS A O 1
ATOM 2685 N N . GLN A 1 340 ? 26.220 -16.164 -43.049 1.00 72.56 340 GLN A N 1
ATOM 2686 C CA . GLN A 1 340 ? 26.400 -17.404 -43.815 1.00 72.56 340 GLN A CA 1
ATOM 2687 C C . GLN A 1 340 ? 25.961 -17.246 -45.277 1.00 72.56 340 GLN A C 1
ATOM 2689 O O . GLN A 1 340 ? 26.573 -17.824 -46.170 1.00 72.56 340 GLN A O 1
ATOM 2694 N N . GLY A 1 341 ? 24.927 -16.442 -45.539 1.00 55.31 341 GLY A N 1
ATOM 2695 C CA . GLY A 1 341 ? 24.476 -16.126 -46.894 1.00 55.31 341 GLY A CA 1
ATOM 2696 C C . GLY A 1 341 ? 25.434 -15.233 -47.690 1.00 55.31 341 GLY A C 1
ATOM 2697 O O . GLY A 1 341 ? 25.379 -15.256 -48.913 1.00 55.31 341 GLY A O 1
ATOM 2698 N N . GLN A 1 342 ? 26.309 -14.472 -47.026 1.00 55.00 342 GLN A N 1
ATOM 2699 C CA . GLN A 1 342 ? 27.339 -13.639 -47.668 1.00 55.00 342 GLN A CA 1
ATOM 2700 C C . GLN A 1 342 ? 28.632 -14.409 -48.001 1.00 55.00 342 GLN A C 1
ATOM 2702 O O . GLN A 1 342 ? 29.509 -13.862 -48.669 1.00 55.00 342 GLN A O 1
ATOM 2707 N N . GLU A 1 343 ? 28.767 -15.654 -47.534 1.00 58.50 343 GLU A N 1
ATOM 2708 C CA . GLU A 1 343 ? 29.915 -16.535 -47.806 1.00 58.50 343 GLU A CA 1
ATOM 2709 C C . GLU A 1 343 ? 29.701 -17.470 -49.020 1.00 58.50 343 GLU A C 1
ATOM 2711 O O . GLU A 1 343 ? 30.605 -18.233 -49.373 1.00 58.50 343 GLU A O 1
ATOM 2716 N N . PHE A 1 344 ? 28.540 -17.383 -49.682 1.00 48.22 344 PHE A N 1
ATOM 2717 C CA . PHE A 1 344 ? 28.237 -17.978 -50.993 1.00 48.22 344 PHE A CA 1
ATOM 2718 C C . PHE A 1 344 ? 28.266 -16.911 -52.091 1.00 48.22 344 PHE A C 1
ATOM 2720 O O . PHE A 1 344 ? 28.644 -17.270 -53.233 1.00 48.22 344 PHE A O 1
#